Protein AF-A0AAD0S805-F1 (afdb_monomer)

InterPro domains:
  IPR000157 Toll/interleukin-1 receptor homology (TIR) domain [PF13676] (22-155)
  IPR000157 Toll/interleukin-1 receptor homology (TIR) domain [PS50104] (18-160)
  IPR013568 SEFIR domain [PS51534] (19-151)
  IPR035897 Toll/interleukin-1 receptor homology (TIR) domain superfamily [G3DSA:3.40.50.10140] (21-159)
  IPR035897 Toll/interleukin-1 receptor homology (TIR) domain superfamily [SSF52200] (20-89)

Structure (mmCIF, N/CA/C/O backbone):
data_AF-A0AAD0S805-F1
#
_entry.id   AF-A0AAD0S805-F1
#
loop_
_atom_site.group_PDB
_atom_site.id
_atom_site.type_symbol
_atom_site.label_atom_id
_atom_site.label_alt_id
_atom_site.label_comp_id
_atom_site.label_asym_id
_atom_site.label_entity_id
_atom_site.label_seq_id
_atom_site.pdbx_PDB_ins_code
_atom_site.Cartn_x
_atom_site.Cartn_y
_atom_site.Cartn_z
_atom_site.occupancy
_atom_site.B_iso_or_equiv
_atom_site.auth_seq_id
_atom_site.auth_comp_id
_atom_site.auth_asym_id
_atom_site.auth_atom_id
_atom_site.pdbx_PDB_model_num
ATOM 1 N N . MET A 1 1 ? -27.732 -27.934 -30.474 1.00 36.12 1 MET A N 1
ATOM 2 C CA . MET A 1 1 ? -26.962 -28.589 -29.396 1.00 36.12 1 MET A CA 1
ATOM 3 C C . MET A 1 1 ? -27.019 -27.653 -28.196 1.00 36.12 1 MET A C 1
ATOM 5 O O . MET A 1 1 ? -26.752 -26.472 -28.367 1.00 36.12 1 MET A O 1
ATOM 9 N N . PHE A 1 2 ? -27.560 -28.153 -27.085 1.00 29.39 2 PHE A N 1
ATOM 10 C CA . PHE A 1 2 ? -28.029 -27.454 -25.876 1.00 29.39 2 PHE A CA 1
ATOM 11 C C . PHE A 1 2 ? -27.025 -26.418 -25.329 1.00 29.39 2 PHE A C 1
ATOM 13 O O . PHE A 1 2 ? -25.839 -26.701 -25.250 1.00 29.39 2 PHE A O 1
ATOM 20 N N . CYS A 1 3 ? -27.424 -25.151 -25.172 1.00 28.23 3 CYS A N 1
ATOM 21 C CA . CYS A 1 3 ? -28.012 -24.543 -23.964 1.00 28.23 3 CYS A CA 1
ATOM 22 C C . CYS A 1 3 ? -27.127 -24.655 -22.710 1.00 28.23 3 CYS A C 1
ATOM 24 O O . CYS A 1 3 ? -27.010 -25.734 -22.141 1.00 28.23 3 CYS A O 1
ATOM 26 N N . ASN A 1 4 ? -26.589 -23.518 -22.252 1.00 26.84 4 ASN A N 1
ATOM 27 C CA . ASN A 1 4 ? -26.887 -23.011 -20.909 1.00 26.84 4 ASN A CA 1
ATOM 28 C C . ASN A 1 4 ? -26.503 -21.529 -20.797 1.00 26.84 4 ASN A C 1
ATOM 30 O O . ASN A 1 4 ? -25.344 -21.163 -20.616 1.00 26.84 4 ASN A O 1
ATOM 34 N N . LYS A 1 5 ? -27.530 -20.679 -20.897 1.00 29.83 5 LYS A N 1
ATOM 35 C CA . LYS A 1 5 ? -27.568 -19.376 -20.233 1.00 29.83 5 LYS A CA 1
ATOM 36 C C . LYS A 1 5 ? -27.535 -19.637 -18.729 1.00 29.83 5 LYS A C 1
ATOM 38 O O . LYS A 1 5 ? -28.414 -20.323 -18.216 1.00 29.83 5 LYS A O 1
ATOM 43 N N . VAL A 1 6 ? -26.551 -19.089 -18.032 1.00 33.88 6 VAL A N 1
ATOM 44 C CA . VAL A 1 6 ? -26.589 -18.965 -16.572 1.00 33.88 6 VAL A CA 1
ATOM 45 C C . VAL A 1 6 ? -27.200 -17.612 -16.224 1.00 33.88 6 VAL A C 1
ATOM 47 O O . VAL A 1 6 ? -26.507 -16.645 -15.929 1.00 33.88 6 VAL A O 1
ATOM 50 N N . ASP A 1 7 ? -28.529 -17.554 -16.305 1.00 33.97 7 ASP A N 1
ATOM 51 C CA . ASP A 1 7 ? -29.332 -16.528 -15.644 1.00 33.97 7 ASP A CA 1
ATOM 52 C C . ASP A 1 7 ? -29.441 -16.916 -14.160 1.00 33.97 7 ASP A C 1
ATOM 54 O O . ASP A 1 7 ? -30.009 -17.959 -13.831 1.00 33.97 7 ASP A O 1
ATOM 58 N N . GLY A 1 8 ? -28.875 -16.117 -13.246 1.00 29.30 8 GLY A N 1
ATOM 59 C CA . GLY A 1 8 ? -28.994 -16.434 -11.819 1.00 29.30 8 GLY A CA 1
ATOM 60 C C . GLY A 1 8 ? -28.118 -15.673 -10.828 1.00 29.30 8 GLY A C 1
ATOM 61 O O . GLY A 1 8 ? -27.759 -16.252 -9.806 1.00 29.30 8 GLY A O 1
ATOM 62 N N . VAL A 1 9 ? -27.783 -14.399 -11.055 1.00 35.47 9 VAL A N 1
ATOM 63 C CA . VAL A 1 9 ? -27.244 -13.570 -9.962 1.00 35.47 9 VAL A CA 1
ATOM 64 C C . VAL A 1 9 ? -28.424 -13.083 -9.122 1.00 35.47 9 VAL A C 1
ATOM 66 O O . VAL A 1 9 ? -29.092 -12.107 -9.462 1.00 35.47 9 VAL A O 1
ATOM 69 N N . LYS A 1 10 ? -28.720 -13.791 -8.026 1.00 30.27 10 LYS A N 1
ATOM 70 C CA . LYS A 1 10 ? -29.622 -13.284 -6.985 1.00 30.27 10 LYS A CA 1
ATOM 71 C C . LYS A 1 10 ? -28.969 -12.055 -6.357 1.00 30.27 10 LYS A C 1
ATOM 73 O O . LYS A 1 10 ? -27.947 -12.162 -5.687 1.00 30.27 10 LYS A O 1
ATOM 78 N N . HIS A 1 11 ? -29.565 -10.895 -6.598 1.00 29.20 11 HIS A N 1
ATOM 79 C CA . HIS A 1 11 ? -29.162 -9.636 -5.994 1.00 29.20 11 HIS A CA 1
ATOM 80 C C . HIS A 1 11 ? -29.446 -9.697 -4.484 1.00 29.20 11 HIS A C 1
ATOM 82 O O . HIS A 1 11 ? -30.602 -9.708 -4.064 1.00 29.20 11 HIS A O 1
ATOM 88 N N . ILE A 1 12 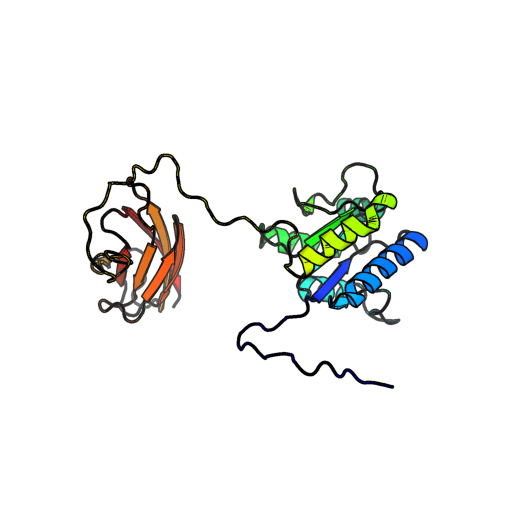? -28.389 -9.796 -3.676 1.00 34.41 12 ILE A N 1
ATOM 89 C CA . ILE A 1 12 ? -28.448 -9.572 -2.229 1.00 34.41 12 ILE A CA 1
ATOM 90 C C . ILE A 1 12 ? -28.244 -8.060 -2.038 1.00 34.41 12 ILE A C 1
ATOM 92 O O . ILE A 1 12 ? -27.167 -7.565 -2.379 1.00 34.41 12 ILE A O 1
ATOM 96 N N . PRO A 1 13 ? -29.236 -7.296 -1.553 1.00 28.81 13 PRO A N 1
ATOM 97 C CA . PRO A 1 13 ? -29.058 -5.867 -1.322 1.00 28.81 13 PRO A CA 1
ATOM 98 C C . PRO A 1 13 ? -28.071 -5.663 -0.162 1.00 28.81 13 PRO A C 1
ATOM 100 O O . PRO A 1 13 ? -28.373 -6.023 0.973 1.00 28.81 13 PRO A O 1
ATOM 103 N N . GLY A 1 14 ? -26.880 -5.122 -0.455 1.00 33.28 14 GLY A N 1
ATOM 104 C CA . GLY A 1 14 ? -25.907 -4.702 0.566 1.00 33.28 14 GLY A CA 1
ATOM 105 C C . GLY A 1 14 ? -24.421 -4.957 0.279 1.00 33.28 14 GLY A C 1
ATOM 106 O O . GLY A 1 14 ? -23.594 -4.462 1.035 1.00 33.28 14 GLY A O 1
ATOM 107 N N . PHE A 1 15 ? -24.048 -5.679 -0.785 1.00 34.91 15 PHE A N 1
ATOM 108 C CA . PHE A 1 15 ? -22.635 -5.880 -1.145 1.00 34.91 15 PHE A CA 1
ATOM 109 C C . PHE A 1 15 ? -22.349 -5.285 -2.525 1.00 34.91 15 PHE A C 1
ATOM 111 O O . PHE A 1 15 ? -22.500 -5.944 -3.553 1.00 34.91 15 PHE A O 1
ATOM 118 N N . THR A 1 16 ? -21.966 -4.011 -2.571 1.00 35.81 16 THR A N 1
ATOM 119 C CA . THR A 1 16 ? -21.330 -3.459 -3.769 1.00 35.81 16 THR A CA 1
ATOM 120 C C . THR A 1 16 ? -19.931 -4.055 -3.851 1.00 35.81 16 THR A C 1
ATOM 122 O O . THR A 1 16 ? -19.081 -3.725 -3.027 1.00 35.81 16 THR A O 1
ATOM 125 N N . VAL A 1 17 ? -19.686 -4.943 -4.818 1.00 52.06 17 VAL A N 1
ATOM 126 C CA . VAL A 1 17 ? -18.322 -5.363 -5.168 1.00 52.06 17 VAL A CA 1
ATOM 127 C C . VAL A 1 17 ? -17.634 -4.142 -5.777 1.00 52.06 17 VAL A C 1
ATOM 129 O O . VAL A 1 17 ? -17.749 -3.884 -6.973 1.00 52.06 17 VAL A O 1
ATOM 132 N N . THR A 1 18 ? -16.999 -3.323 -4.944 1.00 73.88 18 THR A N 1
ATOM 133 C CA . THR A 1 18 ? -16.172 -2.214 -5.414 1.00 73.88 18 THR A CA 1
ATOM 134 C C . THR A 1 18 ? -14.910 -2.813 -6.015 1.00 73.88 18 THR A C 1
ATOM 136 O O . THR A 1 18 ? -14.145 -3.474 -5.316 1.00 73.88 18 THR A O 1
ATOM 139 N N . ILE A 1 19 ? -14.723 -2.623 -7.319 1.00 87.62 19 ILE A N 1
ATOM 140 C CA . ILE A 1 19 ? -13.515 -3.048 -8.029 1.00 87.62 19 ILE A CA 1
ATOM 141 C C . ILE A 1 19 ? -12.346 -2.229 -7.462 1.00 87.62 19 ILE A C 1
ATOM 143 O O . ILE A 1 19 ? -12.376 -1.006 -7.614 1.00 87.62 19 ILE A O 1
ATOM 147 N N . PRO A 1 20 ? -11.342 -2.850 -6.814 1.00 92.88 20 PRO A N 1
ATOM 148 C CA . PRO A 1 20 ? -10.246 -2.105 -6.211 1.00 92.88 20 PRO A CA 1
ATOM 149 C C . PRO A 1 20 ? -9.416 -1.426 -7.301 1.00 92.88 20 PRO A C 1
ATOM 151 O O . PRO A 1 20 ? -8.994 -2.067 -8.271 1.00 92.88 20 PRO A O 1
ATOM 154 N N . SER A 1 21 ? -9.180 -0.129 -7.135 1.00 96.06 21 SER A N 1
ATOM 155 C CA . SER A 1 21 ? -8.260 0.640 -7.965 1.00 96.06 21 SER A CA 1
ATOM 156 C C . SER A 1 21 ? -6.829 0.483 -7.453 1.00 96.06 21 SER A C 1
ATOM 158 O O . SER A 1 21 ? -6.553 0.585 -6.256 1.00 96.06 21 SER A O 1
ATOM 160 N N . VAL A 1 22 ? -5.903 0.184 -8.363 1.00 96.81 22 VAL A N 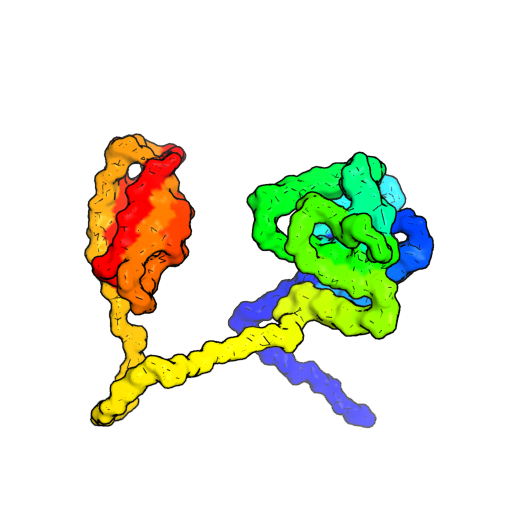1
ATOM 161 C CA . VAL A 1 22 ? -4.512 -0.115 -8.023 1.00 96.81 22 VAL A CA 1
ATOM 162 C C . VAL A 1 22 ? -3.575 0.693 -8.895 1.00 96.81 22 VAL A C 1
ATOM 164 O O . VAL A 1 22 ? -3.640 0.608 -10.114 1.00 96.81 22 VAL A O 1
ATOM 167 N N . PHE A 1 23 ? -2.654 1.425 -8.283 1.00 96.00 23 PHE A N 1
ATOM 168 C CA . PHE A 1 23 ? -1.577 2.091 -9.005 1.00 96.00 23 PHE A CA 1
ATOM 169 C C . PHE A 1 23 ? -0.273 1.305 -8.876 1.00 96.00 23 PHE A C 1
ATOM 171 O O . PHE A 1 23 ? 0.081 0.877 -7.778 1.00 96.00 23 PHE A O 1
ATOM 178 N N . ILE A 1 24 ? 0.450 1.105 -9.980 1.00 95.69 24 ILE A N 1
ATOM 179 C CA . ILE A 1 24 ? 1.714 0.357 -9.983 1.00 95.69 24 ILE A CA 1
ATOM 180 C C . ILE A 1 24 ? 2.881 1.326 -10.172 1.00 95.69 24 ILE A C 1
ATOM 182 O O . ILE A 1 24 ? 3.095 1.841 -11.268 1.00 95.69 24 ILE A O 1
ATOM 186 N N . SER A 1 25 ? 3.657 1.536 -9.107 1.00 91.50 25 SER A N 1
ATOM 187 C CA . SER A 1 25 ? 4.898 2.311 -9.144 1.00 91.50 25 SER A CA 1
ATOM 188 C C . SER A 1 25 ? 6.105 1.387 -9.269 1.00 91.50 25 SER A C 1
ATOM 190 O O . SER A 1 25 ? 6.250 0.433 -8.501 1.00 91.50 25 SER A O 1
ATOM 192 N N . TYR A 1 26 ? 6.983 1.661 -10.230 1.00 91.88 26 TYR A N 1
ATOM 193 C CA . TYR A 1 26 ? 8.203 0.892 -10.470 1.00 91.88 26 TYR A CA 1
ATOM 194 C C . TYR A 1 26 ? 9.250 1.753 -11.184 1.00 91.88 26 TYR A C 1
ATOM 196 O O . TYR A 1 26 ? 8.937 2.800 -11.750 1.00 91.88 26 TYR A O 1
ATOM 204 N N . SER A 1 27 ? 10.508 1.312 -11.189 1.00 87.62 27 SER A N 1
ATOM 205 C CA . SER A 1 27 ? 11.570 1.984 -11.939 1.00 87.62 27 SER A CA 1
ATOM 206 C C . SER A 1 27 ? 11.776 1.361 -13.321 1.00 87.62 27 SER A C 1
ATOM 208 O O . SER A 1 27 ? 11.734 0.146 -13.504 1.00 87.62 27 SER A O 1
ATOM 210 N N . HIS A 1 28 ? 12.035 2.201 -14.326 1.00 90.19 28 HIS A N 1
ATOM 211 C CA . HIS A 1 28 ? 12.320 1.762 -15.700 1.00 90.19 28 HIS A CA 1
ATOM 212 C C . HIS A 1 28 ? 13.746 1.208 -15.817 1.00 90.19 28 HIS A C 1
ATOM 214 O O . HIS A 1 28 ? 14.631 1.855 -16.371 1.00 90.19 28 HIS A O 1
ATOM 220 N N . ASP A 1 29 ? 13.975 0.027 -15.250 1.00 88.88 29 ASP A N 1
ATOM 221 C CA . ASP A 1 29 ? 15.319 -0.548 -15.117 1.00 88.88 29 ASP A CA 1
ATOM 222 C C . ASP A 1 29 ? 15.816 -1.217 -16.396 1.00 88.88 29 ASP A C 1
ATOM 224 O O . ASP A 1 29 ? 16.946 -1.002 -16.828 1.00 88.88 29 ASP A O 1
ATOM 228 N N . SER A 1 30 ? 14.970 -2.052 -16.997 1.00 95.44 30 SER A N 1
ATOM 229 C CA . SER A 1 30 ? 15.257 -2.795 -18.222 1.00 95.44 30 SER A CA 1
ATOM 230 C C . SER A 1 30 ? 13.961 -3.153 -18.947 1.00 95.44 30 SER A C 1
ATOM 232 O O . SER A 1 30 ? 12.876 -3.111 -18.359 1.00 95.44 30 SER A O 1
ATOM 234 N N . GLU A 1 31 ? 14.051 -3.539 -20.223 1.00 96.81 31 GLU A N 1
ATOM 235 C CA . GLU A 1 31 ? 12.885 -4.043 -20.965 1.00 96.81 31 GLU A CA 1
ATOM 236 C C . GLU A 1 31 ? 12.297 -5.300 -20.320 1.00 96.81 31 GLU A C 1
ATOM 238 O O . GLU A 1 31 ? 11.079 -5.446 -20.256 1.00 96.81 31 GLU A O 1
ATOM 243 N N . GLN A 1 32 ? 13.142 -6.183 -19.780 1.00 97.19 32 GLN A N 1
ATOM 244 C CA . GLN A 1 32 ? 12.694 -7.387 -19.083 1.00 97.19 32 GLN A CA 1
ATOM 245 C C . GLN A 1 32 ? 11.904 -7.034 -17.818 1.00 97.19 32 GLN A C 1
ATOM 247 O O . GLN A 1 32 ? 10.861 -7.631 -17.561 1.00 97.19 32 GLN A O 1
ATOM 252 N N . HIS A 1 33 ? 12.365 -6.043 -17.049 1.00 96.69 33 HIS A N 1
ATOM 253 C CA . HIS A 1 33 ? 11.651 -5.579 -15.862 1.00 96.69 33 HIS A CA 1
ATOM 254 C C . HIS A 1 33 ? 10.317 -4.916 -16.237 1.00 96.69 33 HIS A C 1
ATOM 256 O O . HIS A 1 33 ? 9.282 -5.273 -15.681 1.00 96.69 33 HIS A O 1
ATOM 262 N N . LYS A 1 34 ? 10.309 -4.035 -17.248 1.00 96.81 34 LYS A N 1
ATOM 263 C CA . LYS A 1 34 ? 9.080 -3.414 -17.776 1.00 96.81 34 LYS A CA 1
ATOM 264 C C . LYS A 1 34 ? 8.062 -4.445 -18.252 1.00 96.81 34 LYS A C 1
ATOM 266 O O . LYS A 1 34 ? 6.879 -4.321 -17.938 1.00 96.81 34 LYS A O 1
ATOM 271 N N . ALA A 1 35 ? 8.513 -5.464 -18.981 1.00 98.06 35 ALA A N 1
ATOM 272 C CA . ALA A 1 35 ? 7.666 -6.554 -19.447 1.00 98.06 35 ALA A CA 1
ATOM 273 C C . ALA A 1 35 ? 7.112 -7.386 -18.281 1.00 98.06 35 ALA A C 1
ATOM 275 O O . ALA A 1 35 ? 5.939 -7.746 -18.298 1.00 98.06 35 ALA A O 1
ATOM 276 N N . TRP A 1 36 ? 7.920 -7.648 -17.249 1.00 98.44 36 TRP A N 1
ATOM 277 C CA . TRP A 1 36 ? 7.471 -8.358 -16.051 1.00 98.44 36 TRP A CA 1
ATOM 278 C C . TRP A 1 36 ? 6.385 -7.582 -15.295 1.00 98.44 36 TRP A C 1
ATOM 280 O O . TRP A 1 36 ? 5.347 -8.151 -14.959 1.00 98.44 36 TRP A O 1
ATOM 290 N N . VAL A 1 37 ? 6.588 -6.276 -15.082 1.00 98.06 37 VAL A N 1
ATOM 291 C CA . VAL A 1 37 ? 5.603 -5.410 -14.413 1.00 98.06 37 VAL A CA 1
ATOM 292 C C . VAL A 1 37 ? 4.308 -5.346 -15.220 1.00 98.06 37 VAL A C 1
ATOM 294 O O . VAL A 1 37 ? 3.227 -5.497 -14.655 1.00 98.06 37 VAL A O 1
ATOM 297 N N . ARG A 1 38 ? 4.411 -5.199 -16.548 1.00 98.50 38 ARG A N 1
ATOM 298 C CA . ARG A 1 38 ? 3.253 -5.223 -17.449 1.00 98.50 38 ARG A CA 1
ATOM 299 C C . ARG A 1 38 ? 2.493 -6.541 -17.346 1.00 98.50 38 ARG A C 1
ATOM 301 O O . ARG A 1 38 ? 1.285 -6.513 -17.158 1.00 98.50 38 ARG A O 1
ATOM 308 N N . ARG A 1 39 ? 3.189 -7.679 -17.408 1.00 98.50 39 ARG A N 1
ATOM 309 C CA . ARG A 1 39 ? 2.574 -9.006 -17.277 1.00 98.50 39 ARG A CA 1
ATOM 310 C C . ARG A 1 39 ? 1.793 -9.125 -15.968 1.00 98.50 39 ARG A C 1
ATOM 312 O O . ARG A 1 39 ? 0.633 -9.517 -15.991 1.00 98.50 39 ARG A O 1
ATOM 319 N N . LEU A 1 40 ? 2.400 -8.746 -14.841 1.00 98.62 40 LEU A N 1
ATOM 320 C CA . LEU A 1 40 ? 1.710 -8.754 -13.550 1.00 98.62 40 LEU A CA 1
ATOM 321 C C . LEU A 1 40 ? 0.452 -7.872 -13.584 1.00 98.62 40 LEU A C 1
ATOM 323 O O . LEU A 1 40 ? -0.605 -8.301 -13.128 1.00 98.62 40 LEU A O 1
ATOM 327 N N . ALA A 1 41 ? 0.556 -6.664 -14.144 1.00 98.31 41 ALA A N 1
ATOM 328 C CA . ALA A 1 41 ? -0.554 -5.726 -14.270 1.00 98.31 41 ALA A CA 1
ATOM 329 C C . ALA A 1 41 ? -1.704 -6.288 -15.131 1.00 98.31 41 ALA A C 1
ATOM 331 O O . ALA A 1 41 ? -2.872 -6.157 -14.768 1.00 98.31 41 ALA A O 1
ATOM 332 N N . GLU A 1 42 ? -1.392 -6.936 -16.256 1.00 98.44 42 GLU A N 1
ATOM 333 C CA . GLU A 1 42 ? -2.379 -7.582 -17.131 1.00 98.44 42 GLU A CA 1
ATOM 334 C C . GLU A 1 42 ? -3.083 -8.719 -16.398 1.00 98.44 42 GLU A C 1
ATOM 336 O O . GLU A 1 42 ? -4.312 -8.796 -16.401 1.00 98.44 42 GLU A O 1
ATOM 341 N N . GLU A 1 43 ? -2.311 -9.573 -15.728 1.00 97.94 43 GLU A N 1
ATOM 342 C CA . GLU A 1 43 ? -2.838 -10.722 -15.005 1.00 97.94 43 GLU A CA 1
ATOM 343 C C . GLU A 1 43 ? -3.738 -10.289 -13.839 1.00 97.94 43 GLU A C 1
ATOM 345 O O . GLU A 1 43 ? -4.823 -10.848 -13.687 1.00 97.94 43 GLU A O 1
ATOM 350 N N . ILE A 1 44 ? -3.384 -9.260 -13.055 1.00 97.75 44 ILE A N 1
ATOM 351 C CA . ILE A 1 44 ? -4.290 -8.784 -11.993 1.00 97.75 44 ILE A CA 1
ATOM 352 C C . ILE A 1 44 ? -5.555 -8.125 -12.557 1.00 97.75 44 ILE A C 1
ATOM 354 O O . ILE A 1 44 ? -6.640 -8.309 -12.001 1.00 97.75 44 ILE A O 1
ATOM 358 N N . ARG A 1 45 ? -5.460 -7.430 -13.701 1.00 97.44 45 ARG A N 1
ATOM 359 C CA . ARG A 1 45 ? -6.632 -6.861 -14.390 1.00 97.44 45 ARG A CA 1
ATOM 360 C C . ARG A 1 45 ? -7.595 -7.930 -14.879 1.00 97.44 45 ARG A C 1
ATOM 362 O O . ARG A 1 45 ? -8.805 -7.776 -14.726 1.00 97.44 45 ARG A O 1
ATOM 369 N N . GLN A 1 46 ? -7.073 -9.039 -15.401 1.00 97.19 46 GLN A N 1
ATOM 370 C CA . GLN A 1 46 ? -7.880 -10.197 -15.799 1.00 97.19 46 GLN A CA 1
ATOM 371 C C . GLN A 1 46 ? -8.662 -10.813 -14.623 1.00 97.19 46 GLN A C 1
ATOM 373 O O . GLN A 1 46 ? -9.656 -11.496 -14.853 1.00 97.19 46 GLN A O 1
ATOM 378 N N . HIS A 1 47 ? -8.263 -10.533 -13.378 1.00 95.88 47 HIS A N 1
ATOM 379 C CA . HIS A 1 47 ? -8.889 -11.044 -12.156 1.00 95.88 47 HIS A CA 1
ATOM 380 C C . HIS A 1 47 ? -9.706 -9.986 -11.392 1.00 95.88 47 HIS A C 1
ATOM 382 O O . HIS A 1 47 ? -9.965 -10.145 -10.202 1.00 95.88 47 HIS A O 1
ATOM 388 N N . GLY A 1 48 ? -10.154 -8.919 -12.061 1.00 94.00 48 GLY A N 1
ATOM 389 C CA . GLY A 1 48 ? -11.108 -7.969 -11.476 1.00 94.00 48 GLY A CA 1
ATOM 390 C C . GLY A 1 48 ? -10.480 -6.882 -10.604 1.00 94.00 48 GLY A C 1
ATOM 391 O O . GLY A 1 48 ? -11.156 -6.330 -9.741 1.00 94.00 48 GLY A O 1
ATOM 392 N N . VAL A 1 49 ? -9.207 -6.557 -10.834 1.00 96.31 49 VAL A N 1
ATOM 393 C CA . VAL A 1 49 ? -8.526 -5.394 -10.249 1.00 96.31 49 VAL A CA 1
ATOM 394 C C . VAL A 1 49 ? -8.413 -4.291 -11.302 1.00 96.31 49 VAL A C 1
ATOM 396 O O . VAL A 1 49 ? -7.971 -4.546 -12.419 1.00 96.31 49 VAL A O 1
ATOM 399 N N . ASN A 1 50 ? -8.759 -3.045 -10.977 1.00 96.75 50 ASN A N 1
ATOM 400 C CA . ASN A 1 50 ? -8.552 -1.930 -11.902 1.00 96.75 50 ASN A CA 1
ATOM 401 C C . ASN A 1 50 ? -7.138 -1.353 -11.740 1.00 96.75 50 ASN A C 1
ATOM 403 O O . ASN A 1 50 ? -6.935 -0.414 -10.974 1.00 96.75 50 ASN A O 1
ATOM 407 N N . ALA A 1 51 ? -6.160 -1.936 -12.440 1.00 97.19 51 ALA A N 1
ATOM 408 C CA . ALA A 1 51 ? -4.772 -1.479 -12.377 1.00 97.19 51 ALA A CA 1
ATOM 409 C C . ALA A 1 51 ? -4.472 -0.348 -13.375 1.00 97.19 51 ALA A C 1
ATOM 411 O O . ALA A 1 51 ? -4.776 -0.492 -14.562 1.00 97.19 51 ALA A O 1
ATOM 412 N N . THR A 1 52 ? -3.819 0.705 -12.891 1.00 96.06 52 THR A N 1
ATOM 413 C CA . THR A 1 52 ? -3.258 1.830 -13.646 1.00 96.06 52 THR A CA 1
ATOM 414 C C . THR A 1 52 ? -1.748 1.637 -13.780 1.00 96.06 52 THR A C 1
ATOM 416 O O . THR A 1 52 ? -1.057 1.396 -12.783 1.00 96.06 52 THR A O 1
ATOM 419 N N . LEU A 1 53 ? -1.233 1.750 -15.004 1.00 95.44 53 LEU A N 1
ATOM 420 C CA . LEU A 1 53 ? 0.173 1.548 -15.343 1.00 95.44 53 LEU A CA 1
ATOM 421 C C . LEU A 1 53 ? 0.623 2.602 -16.355 1.00 95.44 53 LEU A C 1
ATOM 423 O O . LEU A 1 53 ? -0.016 2.825 -17.380 1.00 95.44 53 LEU A O 1
ATOM 427 N N . ASP A 1 54 ? 1.788 3.193 -16.115 1.00 91.06 54 ASP A N 1
ATOM 428 C CA . ASP A 1 54 ? 2.366 4.215 -16.991 1.00 91.06 54 ASP A CA 1
ATOM 429 C C . ASP A 1 54 ? 2.497 3.781 -18.465 1.00 91.06 54 ASP A C 1
ATOM 431 O O . ASP A 1 54 ? 2.300 4.585 -19.368 1.00 91.06 54 ASP A O 1
ATOM 435 N N . GLN A 1 55 ? 2.746 2.497 -18.725 1.00 92.69 55 GLN A N 1
ATOM 436 C CA . GLN A 1 55 ? 2.865 1.924 -20.068 1.00 92.69 55 GLN A CA 1
ATOM 437 C C . GLN A 1 55 ? 1.558 1.971 -20.879 1.00 92.69 55 GLN A C 1
ATOM 439 O O . GLN A 1 55 ? 1.604 1.790 -22.095 1.00 92.69 55 GLN A O 1
ATOM 444 N N . TRP A 1 56 ? 0.410 2.169 -20.225 1.00 95.06 56 TRP A N 1
ATOM 445 C CA . TRP A 1 56 ? -0.909 2.263 -20.861 1.00 95.06 56 TRP A CA 1
ATOM 446 C C . TRP A 1 56 ? -1.520 3.651 -20.733 1.00 95.06 56 TRP A C 1
ATOM 448 O O . TRP A 1 56 ? -2.154 4.131 -21.669 1.00 95.06 56 TRP A O 1
ATOM 458 N N . ASP A 1 57 ? -1.334 4.273 -19.571 1.00 92.44 57 ASP A N 1
ATOM 459 C CA . ASP A 1 57 ? -2.101 5.444 -19.161 1.00 92.44 57 ASP A CA 1
ATOM 460 C C . ASP A 1 57 ? -1.337 6.768 -19.348 1.00 92.44 57 ASP A C 1
ATOM 462 O O . ASP A 1 57 ? -1.943 7.838 -19.247 1.00 92.44 57 ASP A O 1
ATOM 466 N N . LEU A 1 58 ? -0.028 6.730 -19.648 1.00 89.19 58 LEU A N 1
ATOM 467 C CA . LEU A 1 58 ? 0.728 7.921 -20.050 1.00 89.19 58 LEU A CA 1
ATOM 468 C C . LEU A 1 58 ? 0.698 8.139 -21.563 1.00 89.19 58 LEU A C 1
ATOM 470 O O . LEU A 1 58 ? 0.974 7.243 -22.358 1.00 89.19 58 LEU A O 1
ATOM 474 N N . SER A 1 59 ? 0.463 9.390 -21.955 1.00 90.19 59 SER A N 1
ATOM 475 C CA . SER A 1 59 ? 0.572 9.859 -23.340 1.00 90.19 59 SER A CA 1
ATOM 476 C C . SER A 1 59 ? 1.787 10.767 -23.550 1.00 90.19 59 SER A C 1
ATOM 478 O O . SER A 1 59 ? 2.279 11.414 -22.623 1.00 90.19 59 SER A O 1
ATOM 480 N N . LEU A 1 60 ? 2.271 10.859 -24.793 1.00 88.88 60 LEU A N 1
ATOM 481 C CA . LEU A 1 60 ? 3.368 11.766 -25.147 1.00 88.88 60 LEU A CA 1
ATOM 482 C C . LEU A 1 60 ? 3.010 13.221 -24.798 1.00 88.88 60 LEU A C 1
ATOM 484 O O . LEU A 1 60 ? 1.938 13.704 -25.152 1.00 88.88 60 LEU A O 1
ATOM 488 N N . GLY A 1 61 ? 3.923 13.917 -24.117 1.00 85.38 61 GLY A N 1
ATOM 489 C CA . GLY A 1 61 ? 3.732 15.302 -23.669 1.00 85.38 61 GLY A CA 1
ATOM 490 C C . GLY A 1 61 ? 2.980 15.456 -22.342 1.00 85.38 61 GLY A C 1
ATOM 491 O O . GLY A 1 61 ? 2.870 16.574 -21.844 1.00 85.38 61 GLY A O 1
ATOM 492 N N . GLN A 1 62 ? 2.492 14.365 -21.746 1.00 86.81 62 GLN A N 1
ATOM 493 C CA . GLN A 1 62 ? 1.898 14.393 -20.413 1.00 86.81 62 GLN A CA 1
ATOM 494 C C . GLN A 1 62 ? 2.964 14.610 -19.335 1.00 86.81 62 GLN A C 1
ATOM 496 O O . GLN A 1 62 ? 4.067 14.064 -19.402 1.00 86.81 62 GLN A O 1
ATOM 501 N N . ASP A 1 63 ? 2.613 15.383 -18.308 1.00 83.25 63 ASP A N 1
ATOM 502 C CA . ASP A 1 63 ? 3.467 15.567 -17.141 1.00 83.25 63 ASP A CA 1
ATOM 503 C C . ASP A 1 63 ? 3.496 14.289 -16.285 1.00 83.25 63 ASP A C 1
ATOM 505 O O . ASP A 1 63 ? 2.501 13.898 -15.666 1.00 83.25 63 ASP A O 1
ATOM 509 N N . ILE A 1 64 ? 4.657 13.631 -16.269 1.00 81.56 64 ILE A N 1
ATOM 510 C CA . ILE A 1 64 ? 4.873 12.359 -15.567 1.00 81.56 64 ILE A CA 1
ATOM 511 C C . ILE A 1 64 ? 4.678 12.542 -14.057 1.00 81.56 64 ILE A C 1
ATOM 513 O O . ILE A 1 64 ? 4.063 11.697 -13.412 1.00 81.56 64 ILE A O 1
ATOM 517 N N . ALA A 1 65 ? 5.148 13.655 -13.486 1.00 76.25 65 ALA A N 1
ATOM 518 C CA . ALA A 1 65 ? 5.062 13.900 -12.047 1.00 76.25 65 ALA A CA 1
ATOM 519 C C . ALA A 1 65 ? 3.604 13.990 -11.564 1.00 76.25 65 ALA A C 1
ATOM 521 O O . ALA A 1 65 ? 3.233 13.364 -10.571 1.00 76.25 65 ALA A O 1
ATOM 522 N N . THR A 1 66 ? 2.759 14.700 -12.310 1.00 81.94 66 THR A N 1
ATOM 523 C CA . THR A 1 66 ? 1.325 14.836 -12.042 1.00 81.94 66 THR A CA 1
ATOM 524 C C . THR A 1 66 ? 0.605 13.497 -12.166 1.00 81.94 66 THR A C 1
ATOM 526 O O . THR A 1 66 ? -0.269 13.197 -11.354 1.00 81.94 66 THR A O 1
ATOM 529 N N . PHE A 1 67 ? 0.962 12.678 -13.161 1.00 85.62 67 PHE A N 1
ATOM 530 C CA . PHE A 1 67 ? 0.403 11.333 -13.305 1.00 85.62 67 PHE A CA 1
ATOM 531 C C . PHE A 1 67 ? 0.734 10.453 -12.097 1.00 85.62 67 PHE A C 1
ATOM 533 O O . PHE A 1 67 ? -0.179 9.878 -11.505 1.00 85.62 67 PHE A O 1
ATOM 540 N N . MET A 1 68 ? 2.006 10.414 -11.684 1.00 80.81 68 MET A N 1
ATOM 541 C CA . MET A 1 68 ? 2.434 9.653 -10.506 1.00 80.81 68 MET A CA 1
ATOM 542 C C . MET A 1 68 ? 1.706 10.123 -9.243 1.00 80.81 68 MET A C 1
ATOM 544 O O . MET A 1 68 ? 1.207 9.301 -8.479 1.00 80.81 68 MET A O 1
ATOM 548 N N . GLN A 1 69 ? 1.593 11.440 -9.036 1.00 80.12 69 GLN A N 1
ATOM 549 C CA . GLN A 1 69 ? 0.898 11.998 -7.876 1.00 80.12 69 GLN A CA 1
ATOM 550 C C . GLN A 1 69 ? -0.566 11.578 -7.824 1.00 80.12 69 GLN A C 1
ATOM 552 O O . GLN A 1 69 ? -1.024 11.110 -6.786 1.00 80.12 69 GLN A O 1
ATOM 557 N N . LYS A 1 70 ? -1.297 11.742 -8.930 1.00 84.69 70 LYS A N 1
ATOM 558 C CA . LYS A 1 70 ? -2.711 11.360 -8.998 1.00 84.69 70 LYS A CA 1
ATOM 559 C C . LYS A 1 70 ? -2.886 9.862 -8.800 1.00 84.69 70 LYS A C 1
ATOM 561 O O . LYS A 1 70 ? -3.703 9.455 -7.989 1.00 84.69 70 LYS A O 1
ATOM 566 N N . GLY A 1 71 ? -2.059 9.053 -9.461 1.00 87.12 71 GLY A N 1
ATOM 567 C CA . GLY A 1 71 ? -2.072 7.602 -9.299 1.00 87.12 71 GLY A CA 1
ATOM 568 C C . GLY A 1 71 ? -1.870 7.171 -7.847 1.00 87.12 71 GLY A C 1
ATOM 569 O O . GLY A 1 71 ? -2.614 6.334 -7.344 1.00 87.12 71 GLY A O 1
ATOM 570 N N . ILE A 1 72 ? -0.913 7.785 -7.145 1.00 85.12 72 ILE A N 1
ATOM 571 C CA . ILE A 1 72 ? -0.680 7.507 -5.725 1.00 85.12 72 ILE A CA 1
ATOM 572 C C . ILE A 1 72 ? -1.842 8.002 -4.863 1.00 85.12 72 ILE A C 1
ATOM 574 O O . ILE A 1 72 ? -2.248 7.280 -3.962 1.00 85.12 72 ILE A O 1
ATOM 578 N N . LEU A 1 73 ? -2.376 9.205 -5.085 1.00 84.44 73 LEU A N 1
ATOM 579 C CA . LEU A 1 73 ? -3.427 9.776 -4.235 1.00 84.44 73 LEU A CA 1
ATOM 580 C C . LEU A 1 73 ? -4.775 9.065 -4.399 1.00 84.44 73 LEU A C 1
ATOM 582 O O . LEU A 1 73 ? -5.399 8.751 -3.386 1.00 84.44 73 LEU A O 1
ATOM 586 N N . ASP A 1 74 ? -5.171 8.774 -5.637 1.00 88.31 74 ASP A N 1
ATOM 587 C CA . ASP A 1 74 ? -6.532 8.356 -5.983 1.00 88.31 74 ASP A CA 1
ATOM 588 C C . ASP A 1 74 ? -6.753 6.836 -5.878 1.00 88.31 74 ASP A C 1
ATOM 590 O O . ASP A 1 74 ? -7.897 6.395 -5.790 1.00 88.31 74 ASP A O 1
ATOM 594 N N . ALA A 1 75 ? -5.691 6.021 -5.899 1.00 90.69 75 ALA A N 1
ATOM 595 C CA . ALA A 1 75 ? -5.818 4.563 -5.873 1.00 90.69 75 ALA A CA 1
ATOM 596 C C . ALA A 1 75 ? -6.105 3.999 -4.469 1.00 90.69 75 ALA A C 1
ATOM 598 O O . ALA A 1 75 ? -5.517 4.431 -3.479 1.00 90.69 75 ALA A O 1
ATOM 599 N N . ASP A 1 76 ? -6.919 2.943 -4.384 1.00 92.25 76 ASP A N 1
ATOM 600 C CA . ASP A 1 76 ? -7.203 2.225 -3.129 1.00 92.25 76 ASP A CA 1
ATOM 601 C C . ASP A 1 76 ? -5.971 1.483 -2.591 1.00 92.25 76 ASP A C 1
ATOM 603 O O . ASP A 1 76 ? -5.808 1.287 -1.377 1.00 92.25 76 ASP A O 1
ATOM 607 N N . ARG A 1 77 ? -5.113 1.018 -3.506 1.00 94.50 77 ARG A N 1
ATOM 608 C CA . ARG A 1 77 ? -3.826 0.376 -3.219 1.00 94.50 77 ARG A CA 1
ATOM 609 C C . ARG A 1 77 ? -2.755 0.851 -4.195 1.00 94.50 77 ARG A C 1
ATOM 611 O O . ARG A 1 77 ? -3.018 1.117 -5.363 1.00 94.50 77 ARG A O 1
ATOM 618 N N . VAL A 1 78 ? -1.518 0.886 -3.723 1.00 94.06 78 VAL A N 1
ATOM 619 C CA . VAL A 1 78 ? -0.336 1.249 -4.501 1.00 94.06 78 VAL A CA 1
ATOM 620 C C . VAL A 1 78 ? 0.677 0.115 -4.394 1.00 94.06 78 VAL A C 1
ATOM 622 O O . VAL A 1 78 ? 1.178 -0.176 -3.307 1.00 94.06 78 VAL A O 1
ATOM 625 N N . LEU A 1 79 ? 0.981 -0.529 -5.518 1.00 96.38 79 LEU A N 1
ATOM 626 C CA . LEU A 1 79 ? 2.016 -1.556 -5.609 1.00 96.38 79 LEU A CA 1
ATOM 627 C C . LEU A 1 79 ? 3.356 -0.876 -5.868 1.00 96.38 79 LEU A C 1
ATOM 629 O O . LEU A 1 79 ? 3.509 -0.181 -6.869 1.00 96.38 79 LEU A O 1
ATOM 633 N N . LEU A 1 80 ? 4.323 -1.082 -4.978 1.00 93.94 80 LEU A N 1
ATOM 634 C CA . LEU A 1 80 ? 5.678 -0.551 -5.125 1.00 93.94 80 LEU A CA 1
ATOM 635 C C . LEU A 1 80 ? 6.599 -1.689 -5.555 1.00 93.94 80 LEU A C 1
ATOM 637 O O . LEU A 1 80 ? 6.977 -2.523 -4.730 1.00 93.94 80 LEU A O 1
ATOM 641 N N . VAL A 1 81 ? 6.957 -1.749 -6.836 1.00 96.06 81 VAL A N 1
ATOM 642 C CA . VAL A 1 81 ? 7.870 -2.774 -7.353 1.00 96.06 81 VAL A CA 1
ATOM 643 C C . VAL A 1 81 ? 9.304 -2.389 -6.988 1.00 96.06 81 VAL A C 1
ATOM 645 O O . VAL A 1 81 ? 9.964 -1.589 -7.648 1.00 96.06 81 VAL A O 1
ATOM 648 N N . CYS A 1 82 ? 9.772 -2.966 -5.888 1.00 94.44 82 CYS A N 1
ATOM 649 C CA . CYS A 1 82 ? 11.050 -2.700 -5.251 1.00 94.44 82 CYS A CA 1
ATOM 650 C C . CYS A 1 82 ? 12.160 -3.531 -5.910 1.00 94.44 82 CYS A C 1
ATOM 652 O O . CYS A 1 82 ? 12.524 -4.607 -5.427 1.00 94.44 82 CYS A O 1
ATOM 654 N N . SER A 1 83 ? 12.695 -3.025 -7.021 1.00 95.12 83 SER A N 1
ATOM 655 C CA . SER A 1 83 ? 13.979 -3.470 -7.567 1.00 95.12 83 SER A CA 1
ATOM 656 C C . SER A 1 83 ? 15.159 -2.819 -6.848 1.00 95.12 83 SER A C 1
ATOM 658 O O . SER A 1 83 ? 14.996 -1.835 -6.122 1.00 95.12 83 SER A O 1
ATOM 660 N N . GLU A 1 84 ? 16.372 -3.325 -7.079 1.00 93.62 84 GLU A N 1
ATOM 661 C CA . GLU A 1 84 ? 17.587 -2.706 -6.537 1.00 93.62 84 GLU A CA 1
ATOM 662 C C . GLU A 1 84 ? 17.697 -1.227 -6.955 1.00 93.62 84 GLU A C 1
ATOM 664 O O . GLU A 1 84 ? 18.006 -0.350 -6.145 1.00 93.62 84 GLU A O 1
ATOM 669 N N . THR A 1 85 ? 17.375 -0.920 -8.216 1.00 90.44 85 THR A N 1
ATOM 670 C CA . THR A 1 85 ? 17.408 0.456 -8.723 1.00 90.44 85 THR A CA 1
ATOM 671 C C . THR A 1 85 ? 16.297 1.308 -8.119 1.00 90.44 85 THR A C 1
ATOM 673 O O . THR A 1 85 ? 16.569 2.465 -7.783 1.00 90.44 85 THR A O 1
ATOM 676 N N . TYR A 1 86 ? 15.086 0.766 -7.949 1.00 89.31 86 TYR A N 1
ATOM 677 C CA . TYR A 1 86 ? 13.984 1.465 -7.289 1.00 89.31 86 TYR A CA 1
ATOM 678 C C . TYR A 1 86 ? 14.383 1.872 -5.870 1.00 89.31 86 TYR A C 1
ATOM 680 O O . TYR A 1 86 ? 14.347 3.055 -5.528 1.00 89.31 86 TYR A O 1
ATOM 688 N N . VAL A 1 87 ? 14.861 0.908 -5.075 1.00 89.75 87 VAL A N 1
ATOM 689 C CA . VAL A 1 87 ? 15.281 1.132 -3.687 1.00 89.75 87 VAL A CA 1
ATOM 690 C C . VAL A 1 87 ? 16.440 2.123 -3.620 1.00 89.75 87 VAL A C 1
ATOM 692 O O . VAL A 1 87 ? 16.383 3.083 -2.855 1.00 89.75 87 VAL A O 1
ATOM 695 N N . ARG A 1 88 ? 17.466 1.973 -4.465 1.00 87.94 88 ARG A N 1
ATOM 696 C CA . ARG A 1 88 ? 18.600 2.908 -4.500 1.00 87.94 88 ARG A CA 1
ATOM 697 C C . ARG A 1 88 ? 18.161 4.341 -4.814 1.00 87.94 88 ARG A C 1
ATOM 699 O O . ARG A 1 88 ? 18.624 5.272 -4.159 1.00 87.94 88 ARG A O 1
ATOM 706 N N . LYS A 1 89 ? 17.287 4.538 -5.809 1.00 81.62 89 LYS A N 1
ATOM 707 C CA . LYS A 1 89 ? 16.768 5.870 -6.178 1.00 81.62 89 LYS A CA 1
ATOM 708 C C . LYS A 1 89 ? 15.905 6.463 -5.068 1.00 81.62 89 LYS A C 1
ATOM 710 O O . LYS A 1 89 ? 16.048 7.645 -4.758 1.00 81.62 89 LYS A O 1
ATOM 715 N N . ALA A 1 90 ? 15.068 5.634 -4.450 1.00 80.19 90 ALA A N 1
ATOM 716 C CA . ALA A 1 90 ? 14.261 5.994 -3.296 1.00 80.19 90 ALA A CA 1
ATOM 717 C C . ALA A 1 90 ? 15.128 6.484 -2.136 1.00 80.19 90 ALA A C 1
ATOM 719 O O . ALA A 1 90 ? 14.890 7.577 -1.627 1.00 80.19 90 ALA A O 1
ATOM 720 N N . GLU A 1 91 ? 16.170 5.742 -1.764 1.00 79.69 91 GLU A N 1
ATOM 721 C CA . GLU A 1 91 ? 17.081 6.116 -0.677 1.00 79.69 91 GLU A CA 1
ATOM 722 C C . GLU A 1 91 ? 17.901 7.372 -0.995 1.00 79.69 91 GLU A C 1
ATOM 724 O O . GLU A 1 91 ? 18.038 8.242 -0.133 1.00 79.69 91 GLU A O 1
ATOM 729 N N . ALA A 1 92 ? 18.391 7.502 -2.231 1.00 76.75 92 ALA A N 1
ATOM 730 C CA . ALA A 1 92 ? 19.195 8.643 -2.662 1.00 76.75 92 ALA A CA 1
ATOM 731 C C . ALA A 1 92 ? 18.374 9.924 -2.907 1.00 76.75 92 ALA A C 1
ATOM 733 O O . ALA A 1 92 ? 18.946 11.009 -2.968 1.00 76.75 92 ALA A O 1
ATOM 734 N N . GLY A 1 93 ? 17.053 9.816 -3.088 1.00 64.31 93 GLY A N 1
ATOM 735 C CA . GLY A 1 93 ? 16.202 10.941 -3.488 1.00 64.31 93 GLY A CA 1
ATOM 736 C C . GLY A 1 93 ? 16.491 11.456 -4.906 1.00 64.31 93 GLY A C 1
ATOM 737 O O . GLY A 1 93 ? 16.189 12.606 -5.217 1.00 64.31 93 GLY A O 1
ATOM 738 N N . VAL A 1 94 ? 17.091 10.630 -5.771 1.00 56.88 94 VAL A N 1
ATOM 739 C CA . VAL A 1 94 ? 17.583 11.031 -7.102 1.00 56.88 94 VAL A CA 1
ATOM 740 C C . VAL A 1 94 ? 16.631 10.572 -8.208 1.00 56.88 94 VAL A C 1
ATOM 742 O O . VAL A 1 94 ? 16.357 9.380 -8.330 1.00 56.88 94 VAL A O 1
ATOM 745 N N . GLY A 1 95 ? 16.212 11.531 -9.049 1.00 52.66 95 GLY A N 1
ATOM 746 C CA . GLY A 1 95 ? 15.473 11.353 -10.308 1.00 52.66 95 GLY A CA 1
ATOM 747 C C . GLY A 1 95 ? 14.060 10.793 -10.142 1.00 52.66 95 GLY A C 1
ATOM 748 O O . GLY A 1 95 ? 13.938 9.599 -9.947 1.00 52.66 95 GLY A O 1
ATOM 749 N N . GLY A 1 96 ? 13.005 11.615 -10.257 1.00 52.84 96 GLY A N 1
ATOM 750 C CA . GLY A 1 96 ? 11.576 11.212 -10.225 1.00 52.84 96 GLY A CA 1
ATOM 751 C C . GLY A 1 96 ? 11.071 10.620 -8.894 1.00 52.84 96 GLY A C 1
ATOM 752 O O . GLY A 1 96 ? 10.083 11.082 -8.334 1.00 52.84 96 GLY A O 1
ATOM 753 N N . VAL A 1 97 ? 11.824 9.681 -8.322 1.00 52.03 97 VAL A N 1
ATOM 754 C CA . VAL A 1 97 ? 11.572 8.944 -7.078 1.00 52.03 97 VAL A CA 1
ATOM 755 C C . VAL A 1 97 ? 11.708 9.831 -5.832 1.00 52.03 97 VAL A C 1
ATOM 757 O O . VAL A 1 97 ? 11.130 9.535 -4.791 1.00 52.03 97 VAL A O 1
ATOM 760 N N . GLY A 1 98 ? 12.404 10.970 -5.923 1.00 53.19 98 GLY A N 1
ATOM 761 C CA . GLY A 1 98 ? 12.430 11.966 -4.843 1.00 53.19 98 GLY A CA 1
ATOM 762 C C . GLY A 1 98 ? 11.045 12.555 -4.540 1.00 53.19 98 GLY A C 1
ATOM 763 O O . GLY A 1 98 ? 10.730 12.820 -3.383 1.00 53.19 98 GLY A O 1
ATOM 764 N N . PHE A 1 99 ? 10.193 12.701 -5.559 1.00 56.00 99 PHE A N 1
ATOM 765 C CA . PHE A 1 99 ? 8.839 13.234 -5.405 1.00 56.00 99 PHE A CA 1
ATOM 766 C C . PHE A 1 99 ? 7.849 12.170 -4.911 1.00 56.00 99 PHE A C 1
ATOM 768 O O . PHE A 1 99 ? 7.096 12.425 -3.974 1.00 56.00 99 PHE A O 1
ATOM 775 N N . GLU A 1 100 ? 7.922 10.948 -5.451 1.00 60.28 100 GLU A N 1
ATOM 776 C CA . GLU A 1 100 ? 7.183 9.793 -4.915 1.00 60.28 100 GLU A CA 1
ATOM 777 C C . GLU A 1 100 ? 7.497 9.576 -3.436 1.00 60.28 100 GLU A C 1
ATOM 779 O O . GLU A 1 100 ? 6.588 9.422 -2.624 1.00 60.28 100 GLU A O 1
ATOM 784 N N . ARG A 1 101 ? 8.781 9.649 -3.060 1.00 61.88 101 ARG A N 1
ATOM 785 C CA . ARG A 1 101 ? 9.201 9.555 -1.664 1.00 61.88 101 ARG A CA 1
ATOM 786 C C . ARG A 1 101 ? 8.523 10.612 -0.804 1.00 61.88 101 ARG A C 1
ATOM 788 O O . ARG A 1 101 ? 8.099 10.261 0.286 1.00 61.88 101 ARG A O 1
ATOM 795 N N . LEU A 1 102 ? 8.389 11.862 -1.248 1.00 60.78 102 LEU A N 1
ATOM 796 C CA . LEU A 1 102 ? 7.712 12.902 -0.461 1.00 60.78 102 LEU A CA 1
ATOM 797 C C . LEU A 1 102 ? 6.232 12.579 -0.232 1.00 60.78 102 LEU A C 1
ATOM 799 O O . LEU A 1 102 ? 5.767 12.695 0.897 1.00 60.78 102 LEU A O 1
ATOM 803 N N . ILE A 1 103 ? 5.513 12.129 -1.262 1.00 65.19 103 ILE A N 1
ATOM 804 C CA . ILE A 1 103 ? 4.083 11.806 -1.150 1.00 65.19 103 ILE A CA 1
ATOM 805 C C . ILE A 1 103 ? 3.880 10.561 -0.284 1.00 65.19 103 ILE A C 1
ATOM 807 O O . ILE A 1 103 ? 3.112 10.599 0.674 1.00 65.19 103 ILE A O 1
ATOM 811 N N . VAL A 1 104 ? 4.610 9.479 -0.570 1.00 66.88 104 VAL A N 1
ATOM 812 C CA . VAL A 1 104 ? 4.495 8.226 0.186 1.00 66.88 104 VAL A CA 1
ATOM 813 C C . VAL A 1 104 ? 4.951 8.425 1.628 1.00 66.88 104 VAL A C 1
ATOM 815 O O . VAL A 1 104 ? 4.275 7.977 2.545 1.00 66.88 104 VAL A O 1
ATOM 818 N N . THR A 1 105 ? 6.049 9.152 1.860 1.00 63.62 105 THR A N 1
ATOM 819 C CA . THR A 1 105 ? 6.503 9.470 3.224 1.00 63.62 105 THR A CA 1
ATOM 820 C C . THR A 1 105 ? 5.490 10.357 3.938 1.00 63.62 105 THR A C 1
ATOM 822 O O . THR A 1 105 ? 5.193 10.092 5.094 1.00 63.62 105 THR A O 1
ATOM 825 N N . SER A 1 106 ? 4.924 11.374 3.276 1.00 64.56 106 SER A N 1
ATOM 826 C CA . SER A 1 106 ? 3.883 12.219 3.874 1.00 64.56 106 SER A CA 1
ATOM 827 C C . SER A 1 106 ? 2.670 11.391 4.281 1.00 64.56 106 SER A C 1
ATOM 829 O O . SER A 1 106 ? 2.192 11.541 5.400 1.00 64.56 106 SER A O 1
ATOM 831 N N . GLU A 1 107 ? 2.191 10.497 3.416 1.00 70.62 107 GLU A N 1
ATOM 832 C CA . GLU A 1 107 ? 1.027 9.666 3.720 1.00 70.62 107 GLU A CA 1
ATOM 833 C C . GLU A 1 107 ? 1.328 8.653 4.835 1.00 70.62 107 GLU A C 1
ATOM 835 O O . GLU A 1 107 ? 0.544 8.519 5.769 1.00 70.62 107 GLU A O 1
ATOM 840 N N . VAL A 1 108 ? 2.489 7.990 4.794 1.00 66.94 108 VAL A N 1
ATOM 841 C CA . VAL A 1 108 ? 2.915 7.041 5.837 1.00 66.94 108 VAL A CA 1
ATOM 842 C C . VAL A 1 108 ? 3.130 7.738 7.183 1.00 66.94 108 VAL A C 1
ATOM 844 O O . VAL A 1 108 ? 2.801 7.169 8.218 1.00 66.94 108 VAL A O 1
ATOM 847 N N . VAL A 1 109 ? 3.651 8.967 7.200 1.00 61.62 109 VAL A N 1
ATOM 848 C CA . VAL A 1 109 ? 3.823 9.749 8.436 1.00 61.62 109 VAL A CA 1
ATOM 849 C C . VAL A 1 109 ? 2.480 10.249 8.970 1.00 61.62 109 VAL A C 1
ATOM 851 O O . VAL A 1 109 ? 2.263 10.223 10.178 1.00 61.62 109 VAL A O 1
ATOM 854 N N . GLN A 1 110 ? 1.572 10.692 8.095 1.00 66.56 110 GLN A N 1
ATOM 855 C CA . GLN A 1 110 ? 0.240 11.167 8.487 1.00 66.56 110 GLN A CA 1
ATOM 856 C C . GLN A 1 110 ? -0.688 10.029 8.926 1.00 66.56 110 GLN A C 1
ATOM 858 O O . GLN A 1 110 ? -1.553 10.236 9.773 1.00 66.56 110 GLN A O 1
ATOM 863 N N . ASN A 1 111 ? -0.510 8.833 8.366 1.00 71.19 111 ASN A N 1
ATOM 864 C CA . ASN A 1 111 ? -1.304 7.653 8.6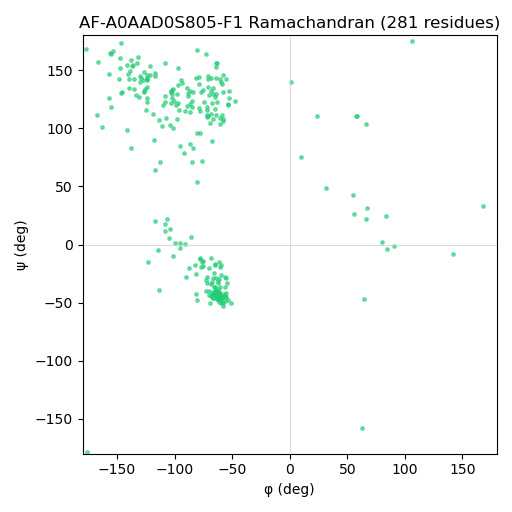67 1.00 71.19 111 ASN A CA 1
ATOM 865 C C . ASN A 1 111 ? -0.400 6.418 8.771 1.00 71.19 111 ASN A C 1
ATOM 867 O O . ASN A 1 111 ? -0.255 5.643 7.825 1.00 71.19 111 ASN A O 1
ATOM 871 N N . ILE A 1 112 ? 0.198 6.234 9.949 1.00 66.06 112 ILE A N 1
ATOM 872 C CA . ILE A 1 112 ? 1.169 5.163 10.228 1.00 66.06 112 ILE A CA 1
ATOM 873 C C . ILE A 1 112 ? 0.582 3.773 9.924 1.00 66.06 112 ILE A C 1
ATOM 875 O O . ILE A 1 112 ? 1.272 2.919 9.360 1.00 66.06 112 ILE A O 1
ATOM 879 N N . ASP A 1 113 ? -0.711 3.572 10.186 1.00 72.12 113 ASP A N 1
ATOM 880 C CA . ASP A 1 113 ? -1.414 2.303 9.965 1.00 72.12 113 ASP A CA 1
ATOM 881 C C . ASP A 1 113 ? -1.950 2.129 8.532 1.00 72.12 113 ASP A C 1
ATOM 883 O O . ASP A 1 113 ? -2.634 1.142 8.243 1.00 72.12 113 ASP A O 1
ATOM 887 N N . THR A 1 114 ? -1.637 3.046 7.601 1.00 82.69 114 THR A N 1
ATOM 888 C CA . THR A 1 114 ? -2.092 2.940 6.205 1.00 82.69 114 THR A CA 1
ATOM 889 C C . THR A 1 114 ? -1.724 1.582 5.611 1.00 82.69 114 THR A C 1
ATOM 891 O O . THR A 1 114 ? -0.588 1.127 5.713 1.00 82.69 114 THR A O 1
ATOM 894 N N . ARG A 1 115 ? -2.681 0.912 4.965 1.00 87.69 115 ARG A N 1
ATOM 895 C CA . ARG A 1 115 ? -2.462 -0.346 4.221 1.00 87.69 115 ARG A CA 1
ATOM 896 C C . ARG A 1 115 ? -2.443 -0.130 2.710 1.00 87.69 115 ARG A C 1
ATOM 898 O O . ARG A 1 115 ? -2.551 -1.085 1.947 1.00 87.69 115 ARG A O 1
ATOM 905 N N . LYS A 1 116 ? -2.336 1.127 2.278 1.00 90.69 116 LYS A N 1
ATOM 906 C CA . LYS A 1 116 ? -2.381 1.506 0.868 1.00 90.69 116 LYS A CA 1
ATOM 907 C C . LYS A 1 116 ? -1.172 0.984 0.097 1.00 90.69 116 LYS A C 1
ATOM 909 O O . LYS A 1 116 ? -1.336 0.459 -0.996 1.00 90.69 116 LYS A O 1
ATOM 914 N N . PHE A 1 117 ? 0.024 1.090 0.672 1.00 91.81 117 PHE A N 1
ATOM 915 C CA . PHE A 1 117 ? 1.278 0.725 0.012 1.00 91.81 117 PHE A CA 1
ATOM 916 C C . PHE A 1 117 ? 1.628 -0.750 0.235 1.00 91.81 117 PHE A C 1
ATOM 918 O O . PHE A 1 117 ? 1.854 -1.168 1.372 1.00 91.81 117 PHE A O 1
ATOM 925 N N . ILE A 1 118 ? 1.716 -1.518 -0.854 1.00 95.31 118 ILE A N 1
ATOM 926 C CA . ILE A 1 118 ? 2.097 -2.935 -0.861 1.00 95.31 118 ILE A CA 1
ATOM 927 C C . ILE A 1 118 ? 3.446 -3.069 -1.587 1.00 95.31 118 ILE A C 1
ATOM 929 O O . ILE A 1 118 ? 3.501 -2.923 -2.812 1.00 95.31 118 ILE A O 1
ATOM 933 N N . PRO A 1 119 ? 4.551 -3.336 -0.872 1.00 95.50 119 PRO A N 1
ATOM 934 C CA . PRO A 1 119 ? 5.848 -3.543 -1.499 1.00 95.50 119 PRO A CA 1
ATOM 935 C C . PRO A 1 119 ? 5.933 -4.922 -2.169 1.00 95.50 119 PRO A C 1
ATOM 937 O O . PRO A 1 119 ? 5.612 -5.946 -1.559 1.00 95.50 119 PRO A O 1
ATOM 940 N N . LEU A 1 120 ? 6.417 -4.949 -3.410 1.00 97.75 120 LEU A N 1
ATOM 941 C CA . LEU A 1 120 ? 6.682 -6.156 -4.192 1.00 97.75 120 LEU A CA 1
ATOM 942 C C . LEU A 1 120 ? 8.174 -6.214 -4.527 1.00 97.75 120 LEU A C 1
ATOM 944 O O . LEU A 1 120 ? 8.665 -5.393 -5.295 1.00 97.75 120 LEU A O 1
ATOM 948 N N . VAL A 1 121 ? 8.915 -7.166 -3.972 1.00 97.38 121 VAL A N 1
ATOM 949 C CA . VAL A 1 121 ? 10.365 -7.265 -4.199 1.00 97.38 121 VAL A CA 1
ATOM 950 C C . VAL A 1 121 ? 10.619 -8.047 -5.482 1.00 97.38 121 VAL A C 1
ATOM 952 O O . VAL A 1 121 ? 10.245 -9.215 -5.571 1.00 97.38 121 VAL A O 1
ATOM 955 N N . ARG A 1 122 ? 11.258 -7.428 -6.478 1.00 97.00 122 ARG A N 1
ATOM 956 C CA . ARG A 1 122 ? 11.591 -8.075 -7.758 1.00 97.00 122 ARG A CA 1
ATOM 957 C C . ARG A 1 122 ? 12.910 -7.549 -8.293 1.00 97.00 122 ARG A C 1
ATOM 959 O O . ARG A 1 122 ? 13.061 -6.344 -8.434 1.00 97.00 122 ARG A O 1
ATOM 966 N N . ALA A 1 123 ? 13.811 -8.447 -8.689 1.00 94.50 123 ALA A N 1
ATOM 967 C CA . ALA A 1 123 ? 15.166 -8.093 -9.114 1.00 94.50 123 ALA A CA 1
ATOM 968 C C . ALA A 1 123 ? 15.908 -7.279 -8.035 1.00 94.50 123 ALA A C 1
ATOM 970 O O . ALA A 1 123 ? 16.561 -6.275 -8.318 1.00 94.50 123 ALA A O 1
ATOM 971 N N . ASN A 1 124 ? 15.764 -7.707 -6.779 1.00 93.00 124 ASN A N 1
ATOM 972 C CA . ASN A 1 124 ? 16.482 -7.142 -5.645 1.00 93.00 124 ASN A CA 1
ATOM 973 C C . ASN A 1 124 ? 16.880 -8.254 -4.671 1.00 93.00 124 ASN A C 1
ATOM 975 O O . ASN A 1 124 ? 16.060 -8.710 -3.876 1.00 93.00 124 ASN A O 1
ATOM 979 N N . ALA A 1 125 ? 18.125 -8.714 -4.762 1.00 88.88 125 ALA A N 1
ATOM 980 C CA . ALA A 1 125 ? 18.633 -9.835 -3.972 1.00 88.88 125 AL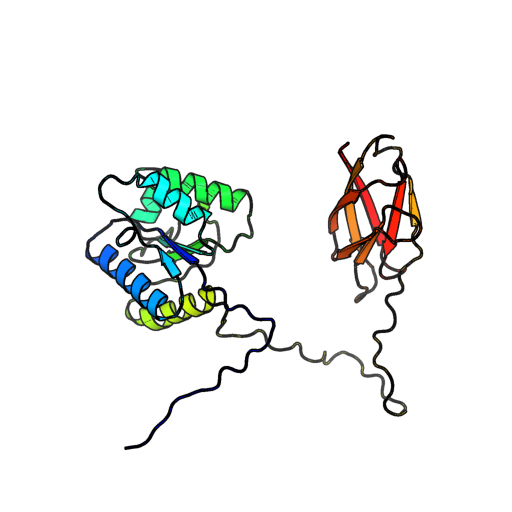A A CA 1
ATOM 981 C C . ALA A 1 125 ? 19.369 -9.408 -2.689 1.00 88.88 125 ALA A C 1
ATOM 983 O O . ALA A 1 125 ? 19.773 -10.275 -1.916 1.00 88.88 125 ALA A O 1
ATOM 984 N N . SER A 1 126 ? 19.527 -8.104 -2.448 1.00 84.38 126 SER A N 1
ATOM 985 C CA . SER A 1 126 ? 20.349 -7.569 -1.359 1.00 84.38 126 SER A CA 1
ATOM 986 C C . SER A 1 126 ? 19.559 -6.597 -0.490 1.00 84.38 126 SER A C 1
ATOM 988 O O . SER A 1 126 ? 18.682 -5.881 -0.969 1.00 84.38 126 SER A O 1
ATOM 990 N N . GLU A 1 127 ? 19.886 -6.540 0.800 1.00 83.31 127 GLU A N 1
ATOM 991 C CA . GLU A 1 127 ? 19.261 -5.575 1.700 1.00 83.31 127 GLU A CA 1
ATOM 992 C C . GLU A 1 127 ? 19.722 -4.126 1.427 1.00 83.31 127 GLU A C 1
ATOM 994 O O . GLU A 1 127 ? 20.900 -3.897 1.135 1.00 83.31 127 GLU A O 1
ATOM 999 N N . PRO A 1 128 ? 18.826 -3.130 1.590 1.00 84.81 128 PRO A N 1
ATOM 1000 C CA . PRO A 1 128 ? 17.423 -3.288 1.976 1.00 84.81 128 PRO A CA 1
ATOM 1001 C C . PRO A 1 128 ? 16.529 -3.736 0.803 1.00 84.81 128 PRO A C 1
ATOM 1003 O O . PRO A 1 128 ? 16.622 -3.222 -0.309 1.00 84.81 128 PRO A O 1
ATOM 1006 N N . PHE A 1 129 ? 15.612 -4.672 1.069 1.00 89.19 129 PHE A N 1
ATOM 1007 C CA . PHE A 1 129 ? 14.695 -5.194 0.043 1.00 89.19 129 PHE A CA 1
ATOM 1008 C C . PHE A 1 129 ? 13.616 -4.187 -0.379 1.00 89.19 129 PHE A C 1
ATOM 1010 O O . PHE A 1 129 ? 13.136 -4.226 -1.511 1.00 89.19 129 PHE A O 1
ATOM 1017 N N . ILE A 1 130 ? 13.250 -3.279 0.528 1.00 91.31 130 ILE A N 1
ATOM 1018 C CA . ILE A 1 130 ? 12.249 -2.224 0.338 1.00 91.31 130 ILE A CA 1
ATOM 1019 C C . ILE A 1 130 ? 12.811 -0.884 0.844 1.00 91.31 130 ILE A C 1
ATOM 1021 O O . ILE A 1 130 ? 13.695 -0.892 1.706 1.00 91.31 130 ILE A O 1
ATOM 1025 N N . PRO A 1 131 ? 12.313 0.269 0.365 1.00 87.25 131 PRO A N 1
ATOM 1026 C CA . PRO A 1 131 ? 12.746 1.570 0.870 1.00 87.25 131 PRO A CA 1
ATOM 1027 C C . PRO A 1 131 ? 12.484 1.749 2.371 1.00 87.25 131 PRO A C 1
ATOM 1029 O O . PRO A 1 131 ? 11.411 1.414 2.874 1.00 87.25 131 PRO A O 1
ATOM 1032 N N . ARG A 1 132 ? 13.427 2.365 3.088 1.00 85.31 132 ARG A N 1
ATOM 1033 C CA . ARG A 1 132 ? 13.380 2.564 4.546 1.00 85.31 132 ARG A CA 1
ATOM 1034 C C . ARG A 1 132 ? 12.197 3.411 5.000 1.00 85.31 132 ARG A C 1
ATOM 1036 O O . ARG A 1 132 ? 11.700 3.211 6.104 1.00 85.31 132 ARG A O 1
ATOM 1043 N N . PHE A 1 133 ? 11.727 4.334 4.160 1.00 78.75 133 PHE A N 1
ATOM 1044 C CA . PHE A 1 133 ? 10.571 5.178 4.480 1.00 78.75 133 PHE A CA 1
ATOM 1045 C C . PHE A 1 133 ? 9.261 4.386 4.618 1.00 78.75 133 PHE A C 1
ATOM 1047 O O . PHE A 1 133 ? 8.307 4.897 5.194 1.00 78.75 133 PHE A O 1
ATOM 1054 N N . LEU A 1 134 ? 9.201 3.147 4.115 1.00 81.12 134 LEU A N 1
ATOM 1055 C CA . LEU A 1 134 ? 8.044 2.271 4.307 1.00 81.12 134 LEU A CA 1
ATOM 1056 C C . LEU A 1 134 ? 8.013 1.630 5.699 1.00 81.12 134 LEU A C 1
ATOM 1058 O O . LEU A 1 134 ? 6.982 1.077 6.075 1.00 81.12 134 LEU A O 1
ATOM 1062 N N . GLY A 1 135 ? 9.102 1.710 6.471 1.00 79.06 135 GLY A N 1
ATOM 1063 C CA . GLY A 1 135 ? 9.208 1.053 7.769 1.00 79.06 135 GLY A CA 1
ATOM 1064 C C . GLY A 1 135 ? 9.112 -0.481 7.668 1.00 79.06 135 GLY A C 1
ATOM 1065 O O . GLY A 1 135 ? 9.366 -1.053 6.606 1.00 79.06 135 GLY A O 1
ATOM 1066 N N . PRO A 1 136 ? 8.753 -1.176 8.763 1.00 82.38 136 PRO A N 1
ATOM 1067 C CA . PRO A 1 136 ? 8.720 -2.639 8.827 1.00 82.38 136 PRO A CA 1
ATOM 1068 C C . PRO A 1 136 ? 7.440 -3.239 8.210 1.00 82.38 136 PRO A C 1
ATOM 1070 O O . PRO A 1 136 ? 6.716 -3.994 8.858 1.00 82.38 136 PRO A O 1
ATOM 1073 N N . ARG A 1 137 ? 7.122 -2.898 6.958 1.00 85.88 137 ARG A N 1
ATOM 1074 C CA . ARG A 1 137 ? 5.930 -3.423 6.274 1.00 85.88 137 ARG A CA 1
ATOM 1075 C C . ARG A 1 137 ? 6.162 -4.816 5.704 1.00 85.88 137 ARG A C 1
ATOM 1077 O O . ARG A 1 137 ? 7.231 -5.119 5.178 1.00 85.88 137 ARG A O 1
ATOM 1084 N N . LEU A 1 138 ? 5.116 -5.640 5.763 1.00 91.44 138 LEU A N 1
ATOM 1085 C CA . LEU A 1 138 ? 5.067 -6.894 5.016 1.00 91.44 138 LEU A CA 1
ATOM 1086 C C . LEU A 1 138 ? 5.158 -6.602 3.516 1.00 91.44 138 LEU A C 1
ATOM 1088 O O . LEU A 1 138 ? 4.598 -5.619 3.032 1.00 91.44 138 LEU A O 1
ATOM 1092 N N . TYR A 1 139 ? 5.859 -7.471 2.799 1.00 95.00 139 TYR A N 1
ATOM 1093 C CA . TYR A 1 139 ? 6.062 -7.385 1.360 1.00 95.00 139 TYR A CA 1
ATOM 1094 C C . TYR A 1 139 ? 5.917 -8.767 0.726 1.00 95.00 139 TYR A C 1
ATOM 1096 O O . TYR A 1 139 ? 6.103 -9.790 1.388 1.00 95.00 139 TYR A O 1
ATOM 1104 N N . ILE A 1 140 ? 5.635 -8.795 -0.574 1.00 96.94 140 ILE A N 1
ATOM 1105 C CA . ILE A 1 140 ? 5.600 -10.033 -1.356 1.00 96.94 140 ILE A CA 1
ATOM 1106 C C . ILE A 1 140 ? 6.911 -10.144 -2.134 1.00 96.94 140 ILE A C 1
ATOM 1108 O O . ILE A 1 140 ? 7.283 -9.238 -2.879 1.00 96.94 140 ILE A O 1
ATOM 1112 N N . ASN A 1 141 ? 7.636 -11.247 -1.950 1.00 97.12 141 ASN A N 1
ATOM 1113 C CA . ASN A 1 141 ? 8.891 -11.497 -2.653 1.00 97.12 141 ASN A CA 1
ATOM 1114 C C . ASN A 1 141 ? 8.638 -12.254 -3.963 1.00 97.12 141 ASN A C 1
ATOM 1116 O O . ASN A 1 141 ? 8.217 -13.406 -3.937 1.00 97.12 141 ASN A O 1
ATOM 1120 N N . PHE A 1 142 ? 8.929 -11.599 -5.083 1.00 97.88 142 PHE A N 1
ATOM 1121 C CA . PHE A 1 142 ? 8.826 -12.110 -6.446 1.00 97.88 142 PHE A CA 1
ATOM 1122 C C . PHE A 1 142 ? 10.200 -12.361 -7.090 1.00 97.88 142 PHE A C 1
ATOM 1124 O O . PHE A 1 142 ? 10.285 -12.444 -8.311 1.00 97.88 142 PHE A O 1
ATOM 1131 N N . ASN A 1 143 ? 11.300 -12.454 -6.335 1.00 95.94 143 ASN A N 1
ATOM 1132 C CA . ASN A 1 143 ? 12.612 -12.750 -6.928 1.00 95.94 143 ASN A CA 1
ATOM 1133 C C . ASN A 1 143 ? 12.710 -14.164 -7.518 1.00 95.94 143 ASN A C 1
ATOM 1135 O O . ASN A 1 143 ? 13.469 -14.361 -8.462 1.00 95.94 143 ASN A O 1
ATOM 1139 N N . ASP A 1 144 ? 11.960 -15.127 -6.977 1.00 96.19 144 ASP A N 1
ATOM 1140 C CA . ASP A 1 144 ? 11.951 -16.509 -7.456 1.00 96.19 144 ASP A CA 1
ATOM 1141 C C . ASP A 1 144 ? 10.763 -16.766 -8.394 1.00 96.19 144 ASP A C 1
ATOM 1143 O O . ASP A 1 144 ? 9.612 -16.872 -7.953 1.00 96.19 144 ASP A O 1
ATOM 1147 N N . ASP A 1 145 ? 11.057 -16.903 -9.689 1.00 96.19 145 ASP A N 1
ATOM 1148 C CA . ASP A 1 145 ? 10.072 -17.203 -10.733 1.00 96.19 145 ASP A CA 1
ATOM 1149 C C . ASP A 1 145 ? 9.335 -18.532 -10.496 1.00 96.19 145 ASP A C 1
ATOM 1151 O O . ASP A 1 145 ? 8.177 -18.655 -10.897 1.00 96.19 145 ASP A O 1
ATOM 1155 N N . ALA A 1 146 ? 9.936 -19.502 -9.793 1.00 97.81 146 ALA A N 1
ATOM 1156 C CA . ALA A 1 146 ? 9.273 -20.769 -9.472 1.00 97.81 146 ALA A CA 1
ATOM 1157 C C . ALA A 1 146 ? 8.074 -20.585 -8.525 1.00 97.81 146 ALA A C 1
ATOM 1159 O O . ALA A 1 146 ? 7.148 -21.396 -8.525 1.00 97.81 146 ALA A O 1
ATOM 1160 N N . THR A 1 147 ? 8.064 -19.502 -7.742 1.00 97.12 147 THR A N 1
ATOM 1161 C CA . THR A 1 147 ? 6.982 -19.175 -6.798 1.00 97.12 147 THR A CA 1
ATOM 1162 C C . THR A 1 147 ? 5.996 -18.136 -7.333 1.00 97.12 147 THR A C 1
ATOM 1164 O O . THR A 1 147 ? 5.041 -17.790 -6.636 1.00 97.12 147 THR A O 1
ATOM 1167 N N . TYR A 1 148 ? 6.188 -17.657 -8.568 1.00 97.88 148 TYR A N 1
ATOM 1168 C CA . TYR A 1 148 ? 5.436 -16.539 -9.144 1.00 97.88 148 TYR A CA 1
ATOM 1169 C C . TYR A 1 148 ? 3.917 -16.704 -9.025 1.00 97.88 148 TYR A C 1
ATOM 1171 O O . TYR A 1 148 ? 3.240 -15.809 -8.525 1.00 97.88 148 TYR A O 1
ATOM 1179 N N . GLU A 1 149 ? 3.388 -17.858 -9.431 1.00 97.69 149 GLU A N 1
ATOM 1180 C CA . GLU A 1 149 ? 1.945 -18.129 -9.437 1.00 97.69 149 GLU A CA 1
ATOM 1181 C C . GLU A 1 149 ? 1.343 -18.057 -8.023 1.00 97.69 149 GLU A C 1
ATOM 1183 O O . GLU A 1 149 ? 0.313 -17.417 -7.815 1.00 97.69 149 GLU A O 1
ATOM 1188 N N . VAL A 1 150 ? 2.037 -18.629 -7.033 1.00 97.31 150 VAL A N 1
ATOM 1189 C CA . VAL A 1 150 ? 1.624 -18.608 -5.619 1.00 97.31 150 VAL A CA 1
ATOM 1190 C C . VAL A 1 150 ? 1.631 -17.179 -5.077 1.00 97.31 150 VAL A C 1
ATOM 1192 O O . VAL A 1 150 ? 0.698 -16.757 -4.397 1.00 97.31 150 VAL A O 1
ATOM 1195 N N . LYS A 1 151 ? 2.670 -16.406 -5.404 1.00 97.94 151 LYS A N 1
ATOM 1196 C CA . LYS A 1 151 ? 2.824 -15.016 -4.959 1.00 97.94 151 LYS A CA 1
ATOM 1197 C C . LYS A 1 151 ? 1.849 -14.062 -5.642 1.00 97.94 151 LYS A C 1
ATOM 1199 O O . LYS A 1 151 ? 1.363 -13.124 -5.010 1.00 97.94 151 LYS A O 1
ATOM 1204 N N . ARG A 1 152 ? 1.495 -14.323 -6.900 1.00 97.81 152 ARG A N 1
ATOM 1205 C CA . ARG A 1 152 ? 0.431 -13.599 -7.602 1.00 97.81 152 ARG A CA 1
ATOM 1206 C C . ARG A 1 152 ? -0.936 -13.888 -6.988 1.00 97.81 152 ARG A C 1
ATOM 1208 O O . ARG A 1 152 ? -1.715 -12.957 -6.807 1.00 97.81 152 ARG A O 1
ATOM 1215 N N . GLU A 1 153 ? -1.228 -15.143 -6.647 1.00 96.50 153 GLU A N 1
ATOM 1216 C CA . GLU A 1 153 ? -2.469 -15.492 -5.946 1.00 96.50 153 GLU A CA 1
ATOM 1217 C C . GLU A 1 153 ? -2.547 -14.801 -4.575 1.00 96.50 153 GLU A C 1
ATOM 1219 O O . GLU A 1 153 ? -3.578 -14.219 -4.243 1.00 96.50 153 GLU A O 1
ATOM 1224 N N . GLU A 1 154 ? -1.451 -14.803 -3.809 1.00 96.44 154 GLU A N 1
ATOM 1225 C CA . GLU A 1 154 ? -1.332 -14.080 -2.534 1.00 96.44 154 GLU A CA 1
ATOM 1226 C C . GL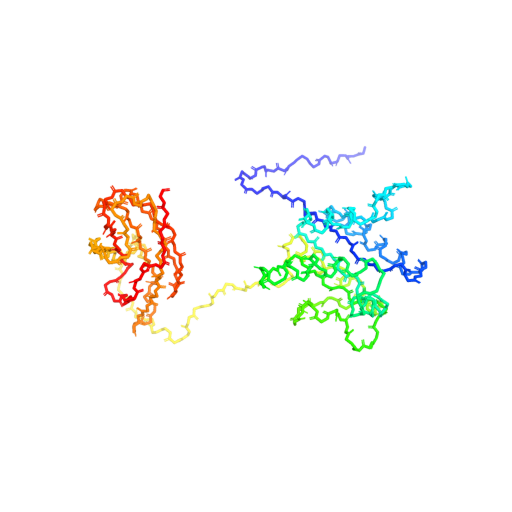U A 1 154 ? -1.680 -12.590 -2.700 1.00 96.44 154 GLU A C 1
ATOM 1228 O O . GLU A 1 154 ? -2.516 -12.063 -1.962 1.00 96.44 154 GLU A O 1
ATOM 1233 N N . LEU A 1 155 ? -1.119 -11.933 -3.723 1.00 97.06 155 LEU A N 1
ATOM 1234 C CA . LEU A 1 155 ? -1.418 -10.538 -4.048 1.00 97.06 155 LEU A CA 1
ATOM 1235 C C . LEU A 1 155 ? -2.895 -10.325 -4.411 1.00 97.06 155 LEU A C 1
ATOM 1237 O O . LEU A 1 155 ? -3.526 -9.403 -3.899 1.00 97.06 155 LEU A O 1
ATOM 1241 N N . LEU A 1 156 ? -3.465 -11.168 -5.274 1.00 96.06 156 LEU A N 1
ATOM 1242 C CA . LEU A 1 156 ? -4.868 -11.058 -5.688 1.00 96.06 156 LEU A CA 1
ATOM 1243 C C . LEU A 1 156 ? -5.829 -11.191 -4.508 1.00 96.06 156 LEU A C 1
ATOM 1245 O O . LEU A 1 156 ? -6.787 -10.428 -4.402 1.00 96.06 156 LEU A O 1
ATOM 1249 N N . ARG A 1 157 ? -5.556 -12.128 -3.598 1.00 93.06 157 ARG A N 1
ATOM 1250 C CA . ARG A 1 157 ? -6.341 -12.311 -2.374 1.00 93.06 157 ARG A CA 1
ATOM 1251 C C . ARG A 1 157 ? -6.305 -11.078 -1.479 1.00 93.06 157 ARG A C 1
ATOM 1253 O O . ARG A 1 157 ? -7.348 -10.711 -0.945 1.00 93.06 157 ARG A O 1
ATOM 1260 N N . GLU A 1 158 ? -5.148 -10.432 -1.337 1.00 93.31 158 GLU A N 1
ATOM 1261 C CA . GLU A 1 158 ? -5.030 -9.181 -0.575 1.00 93.31 158 GLU A CA 1
ATOM 1262 C C . GLU A 1 158 ? -5.795 -8.035 -1.252 1.00 93.31 158 GLU A C 1
ATOM 1264 O O . GLU A 1 158 ? -6.556 -7.329 -0.591 1.00 93.31 158 GLU A O 1
ATOM 1269 N N . LEU A 1 159 ? -5.650 -7.871 -2.572 1.00 93.12 159 LEU A N 1
ATOM 1270 C CA . LEU A 1 159 ? -6.307 -6.796 -3.325 1.00 93.12 159 LEU A CA 1
ATOM 1271 C C . LEU A 1 159 ? -7.835 -6.931 -3.339 1.00 93.12 159 LEU A C 1
ATOM 1273 O O . LEU A 1 159 ? -8.538 -5.927 -3.263 1.00 93.12 159 LEU A O 1
ATOM 1277 N N . LEU A 1 160 ? -8.346 -8.161 -3.409 1.00 91.25 160 LEU A N 1
ATOM 1278 C CA . LEU A 1 160 ? -9.778 -8.461 -3.490 1.00 91.25 160 LEU A CA 1
ATOM 1279 C C . LEU A 1 160 ? -10.420 -8.760 -2.122 1.00 91.25 160 LEU A C 1
ATOM 1281 O O . LEU A 1 160 ? -11.609 -9.064 -2.061 1.00 91.25 160 LEU A O 1
ATOM 1285 N N . GLY A 1 161 ? -9.657 -8.702 -1.024 1.00 88.94 161 GLY A N 1
ATOM 1286 C CA . GLY A 1 161 ? -10.172 -8.954 0.327 1.00 88.94 161 GLY A CA 1
ATOM 1287 C C . GLY A 1 161 ? -10.605 -10.405 0.580 1.00 88.94 161 GLY A C 1
ATOM 1288 O O . GLY A 1 161 ? -11.521 -10.647 1.365 1.00 88.94 161 GLY A O 1
ATOM 1289 N N . ALA A 1 162 ? -9.955 -11.374 -0.070 1.00 87.62 162 ALA A N 1
ATOM 1290 C CA . ALA A 1 162 ? -10.277 -12.802 -0.019 1.00 87.62 162 ALA A CA 1
ATOM 1291 C C . ALA A 1 162 ? -9.127 -13.640 0.595 1.00 87.62 162 ALA A C 1
ATOM 1293 O O . ALA A 1 162 ? -8.526 -14.472 -0.101 1.00 87.62 162 ALA A O 1
ATOM 1294 N N . PRO A 1 163 ? -8.788 -13.443 1.889 1.00 83.62 163 PRO A N 1
ATOM 1295 C CA . PRO A 1 163 ? -7.626 -14.072 2.515 1.00 83.62 163 PRO A CA 1
ATOM 1296 C C . PRO A 1 163 ? -7.703 -15.602 2.450 1.00 83.62 163 PRO A C 1
ATOM 1298 O O . PRO A 1 163 ? -8.756 -16.190 2.691 1.00 83.62 163 PRO A O 1
ATOM 1301 N N . ALA A 1 164 ? -6.574 -16.256 2.152 1.00 77.56 164 ALA A N 1
ATOM 1302 C CA . ALA A 1 164 ? -6.504 -17.720 2.048 1.00 77.56 164 ALA A CA 1
ATOM 1303 C C . ALA A 1 164 ? -6.847 -18.415 3.376 1.00 77.56 164 ALA A C 1
ATOM 1305 O O . ALA A 1 164 ? -7.527 -19.437 3.393 1.00 77.56 164 ALA A O 1
ATOM 1306 N N . ASN A 1 165 ? -6.404 -17.823 4.488 1.00 79.75 165 ASN A N 1
ATOM 1307 C CA . ASN A 1 165 ? -6.655 -18.315 5.834 1.00 79.75 165 ASN A CA 1
ATOM 1308 C C . ASN A 1 165 ? -7.605 -17.357 6.548 1.00 79.75 165 ASN A C 1
ATOM 1310 O O . ASN A 1 165 ? -7.202 -16.292 7.019 1.00 79.75 165 ASN A O 1
ATOM 1314 N N . VAL A 1 166 ? -8.877 -17.737 6.629 1.00 79.81 166 VAL A N 1
ATOM 1315 C CA . VAL A 1 166 ? -9.865 -16.999 7.416 1.00 79.81 166 VAL A CA 1
ATOM 1316 C C . VAL A 1 166 ? -9.651 -17.338 8.888 1.00 79.81 166 VAL A C 1
ATOM 1318 O O . VAL A 1 166 ? -9.538 -18.510 9.249 1.00 79.81 166 VAL A O 1
ATOM 1321 N N . LYS A 1 167 ? -9.587 -16.312 9.745 1.00 76.56 167 LYS A N 1
ATOM 1322 C CA . LYS A 1 167 ? -9.491 -16.498 11.197 1.00 76.56 167 LYS A CA 1
ATOM 1323 C C . LYS A 1 167 ? -10.647 -17.407 11.651 1.00 76.56 167 LYS A C 1
ATOM 1325 O O . LYS A 1 167 ? -11.801 -17.037 11.421 1.00 76.56 167 LYS A O 1
ATOM 1330 N N . PRO A 1 168 ? -10.373 -18.577 12.259 1.00 77.50 168 PRO A N 1
ATOM 1331 C CA . PRO A 1 168 ? -11.434 -19.481 12.672 1.00 77.50 168 PRO A CA 1
ATOM 1332 C C . PRO A 1 168 ? -12.310 -18.821 13.745 1.00 77.50 168 PRO A C 1
ATOM 1334 O O . PRO A 1 168 ? -11.843 -17.920 14.456 1.00 77.50 168 PRO A O 1
ATOM 1337 N N . PRO A 1 169 ? -13.572 -19.263 13.888 1.00 79.38 169 PRO A N 1
ATOM 1338 C CA . PRO A 1 169 ? -14.404 -18.815 14.991 1.00 79.38 169 PRO A CA 1
ATOM 1339 C C . PRO A 1 169 ? -13.722 -19.140 16.323 1.00 79.38 169 PRO A C 1
ATOM 1341 O O . PRO A 1 169 ? -13.024 -20.147 16.459 1.00 79.38 169 PRO A O 1
ATOM 1344 N N . LEU A 1 170 ? -13.916 -18.267 17.309 1.00 82.62 170 LEU A N 1
ATOM 1345 C CA . LEU A 1 170 ? -13.354 -18.460 18.639 1.00 82.62 170 LEU A CA 1
ATOM 1346 C C . LEU A 1 170 ? -13.983 -19.708 19.283 1.00 82.62 170 LEU A C 1
ATOM 1348 O O . LEU A 1 170 ? -15.206 -19.831 19.327 1.00 82.62 170 LEU A O 1
ATOM 1352 N N . GLY A 1 171 ? -13.148 -20.636 19.754 1.00 79.25 171 GLY A N 1
ATOM 1353 C CA . GLY A 1 171 ? -13.602 -21.827 20.473 1.00 79.25 171 GLY A CA 1
ATOM 1354 C C . GLY A 1 171 ? -14.088 -21.509 21.890 1.00 79.25 171 GLY A C 1
ATOM 1355 O O . GLY A 1 171 ? -13.796 -20.444 22.437 1.00 79.25 171 GLY A O 1
ATOM 1356 N N . ALA A 1 172 ? -14.810 -22.450 22.500 1.00 76.75 172 ALA A N 1
ATOM 1357 C CA . ALA A 1 172 ? -15.187 -22.356 23.908 1.00 76.75 172 ALA A CA 1
ATOM 1358 C C . ALA A 1 172 ? -13.949 -22.496 24.813 1.00 76.75 172 ALA A C 1
ATOM 1360 O O . ALA A 1 172 ? -13.037 -23.271 24.520 1.00 76.75 172 ALA A O 1
ATOM 1361 N N . ASN A 1 173 ? -13.915 -21.748 25.917 1.00 83.06 173 ASN A N 1
ATOM 1362 C CA . ASN A 1 173 ? -12.826 -21.815 26.887 1.00 83.06 173 ASN A CA 1
ATOM 1363 C C . ASN A 1 173 ? -12.913 -23.139 27.681 1.00 83.06 173 ASN A C 1
ATOM 1365 O O . ASN A 1 173 ? -13.881 -23.331 28.406 1.00 83.06 173 ASN A O 1
ATOM 1369 N N . PRO A 1 174 ? -11.917 -24.040 27.633 1.00 74.44 174 PRO A N 1
ATOM 1370 C CA . PRO A 1 174 ? -11.961 -25.302 28.381 1.00 74.44 174 PRO A CA 1
ATOM 1371 C C . PRO A 1 174 ? -11.869 -25.119 29.907 1.00 74.44 174 PRO A C 1
ATOM 1373 O O . PRO A 1 174 ? -12.118 -26.060 30.654 1.00 74.44 174 PRO A O 1
ATOM 1376 N N . PHE A 1 175 ? -11.522 -23.917 30.373 1.00 76.31 175 PHE A N 1
ATOM 1377 C CA . PHE A 1 175 ? -11.484 -23.538 31.785 1.00 76.31 175 PHE A CA 1
ATOM 1378 C C . PHE A 1 175 ? -12.660 -22.642 32.188 1.00 76.31 175 PHE A C 1
ATOM 1380 O O . PHE A 1 175 ? -12.698 -22.165 33.323 1.00 76.31 175 PHE A O 1
ATOM 1387 N N . SER A 1 176 ? -13.627 -22.395 31.294 1.00 56.03 176 SER A N 1
ATOM 1388 C CA . SER A 1 176 ? -14.904 -21.850 31.745 1.00 56.03 176 SER A CA 1
ATOM 1389 C C . SER A 1 176 ? -15.627 -22.955 32.502 1.00 56.03 176 SER A C 1
ATOM 1391 O O . SER A 1 176 ? -16.032 -23.951 31.906 1.00 56.03 176 SER A O 1
ATOM 1393 N N . VAL A 1 177 ? -15.753 -22.802 33.818 1.00 47.06 177 VAL A N 1
ATOM 1394 C CA . VAL A 1 177 ? -16.569 -23.690 34.645 1.00 47.06 177 VAL A CA 1
ATOM 1395 C C . VAL A 1 177 ? -18.005 -23.577 34.130 1.00 47.06 177 VAL A C 1
ATOM 1397 O O . VAL A 1 177 ? -18.664 -22.562 34.345 1.00 47.06 177 VAL A O 1
ATOM 1400 N N . GLU A 1 178 ? -18.486 -24.574 33.388 1.00 42.44 178 GLU A N 1
ATOM 1401 C CA . GLU A 1 178 ? -19.908 -24.658 33.070 1.00 42.44 178 GLU A CA 1
ATOM 1402 C C . GLU A 1 178 ? -20.659 -24.986 34.365 1.00 42.44 178 GLU A C 1
ATOM 1404 O O . GLU A 1 178 ? -20.642 -26.116 34.851 1.00 42.44 178 GLU A O 1
ATOM 1409 N N . SER A 1 179 ? -21.327 -23.988 34.940 1.00 37.28 179 SER A N 1
ATOM 1410 C CA . SER A 1 179 ? -22.345 -24.183 35.969 1.00 37.28 179 SER A CA 1
ATOM 1411 C C . SER A 1 179 ? -23.444 -25.084 35.395 1.00 37.28 179 SER A C 1
ATOM 1413 O O . SER A 1 179 ? -24.232 -24.663 34.547 1.00 37.28 179 SER A O 1
ATOM 1415 N N . THR A 1 180 ? -23.502 -26.347 35.813 1.00 32.50 180 THR A N 1
ATOM 1416 C CA . THR A 1 180 ? -24.535 -27.289 35.370 1.00 32.50 180 THR A CA 1
ATOM 1417 C C . THR A 1 180 ? -25.940 -26.809 35.756 1.00 32.50 180 THR A C 1
ATOM 1419 O O . THR A 1 180 ? -26.315 -26.806 36.923 1.00 32.50 180 THR A O 1
ATOM 1422 N N . LYS A 1 181 ? -26.673 -26.405 34.711 1.00 36.41 181 LYS A N 1
ATOM 1423 C CA . LYS A 1 181 ? -28.127 -26.310 34.463 1.00 36.41 181 LYS A CA 1
ATOM 1424 C C . LYS A 1 181 ? -29.109 -26.724 35.574 1.00 36.41 181 LYS A C 1
ATOM 1426 O O . LYS A 1 181 ? -29.075 -27.850 36.060 1.00 36.41 181 LYS A O 1
ATOM 1431 N N . GLN A 1 182 ? -30.174 -25.925 35.699 1.00 26.77 182 GLN A N 1
ATOM 1432 C CA . GLN A 1 182 ? -31.537 -26.432 35.914 1.00 26.77 182 GLN A CA 1
ATOM 1433 C C . GLN A 1 182 ? -32.473 -25.886 34.807 1.00 26.77 182 GLN A C 1
ATOM 1435 O O . GLN A 1 182 ? -32.200 -24.805 34.280 1.00 26.77 182 GLN A O 1
ATOM 1440 N N . PRO A 1 183 ? -33.493 -26.644 34.350 1.00 45.09 183 PRO A N 1
ATOM 1441 C CA . PRO A 1 183 ? -34.059 -26.476 33.014 1.00 45.09 183 PRO A CA 1
ATOM 1442 C C . PRO A 1 183 ? -35.322 -25.608 32.997 1.00 45.09 183 PRO A C 1
ATOM 1444 O O . PRO A 1 183 ? -36.234 -25.823 33.789 1.00 45.09 183 PRO A O 1
ATOM 1447 N N . ALA A 1 184 ? -35.427 -24.716 32.011 1.00 32.72 184 ALA A N 1
ATOM 1448 C CA . ALA A 1 184 ? -36.704 -24.227 31.498 1.00 32.72 184 ALA A CA 1
ATOM 1449 C C . ALA A 1 184 ? -36.539 -23.747 30.045 1.00 32.72 184 ALA A C 1
ATOM 1451 O O . ALA A 1 184 ? -35.737 -22.868 29.750 1.00 32.72 184 ALA A O 1
ATOM 1452 N N . THR A 1 185 ? -37.272 -24.406 29.145 1.00 31.75 185 THR A N 1
ATOM 1453 C CA . THR A 1 185 ? -37.961 -23.835 27.973 1.00 31.75 185 THR A CA 1
ATOM 1454 C C . THR A 1 185 ? -37.443 -22.512 27.390 1.00 31.75 185 THR A C 1
ATOM 1456 O O . THR A 1 185 ? -37.665 -21.453 27.960 1.00 31.75 185 THR A O 1
ATOM 1459 N N . LEU A 1 186 ? -36.868 -22.611 26.183 1.00 41.16 186 LEU A N 1
ATOM 1460 C CA . LEU A 1 186 ? -36.921 -21.655 25.059 1.00 41.16 186 LEU A CA 1
ATOM 1461 C C . LEU A 1 186 ? -37.540 -20.270 25.369 1.00 41.16 186 LEU A C 1
ATOM 1463 O O . LEU A 1 186 ? -38.652 -19.976 24.939 1.00 41.16 186 LEU A O 1
ATOM 1467 N N . ALA A 1 187 ? -36.796 -19.407 26.060 1.00 33.34 187 ALA A N 1
ATOM 1468 C CA . ALA A 1 187 ? -37.033 -17.967 26.123 1.00 33.34 187 ALA A CA 1
ATOM 1469 C C . ALA A 1 187 ? -35.725 -17.248 26.505 1.00 33.34 187 ALA A C 1
ATOM 1471 O O . ALA A 1 187 ? -35.109 -17.579 27.508 1.00 33.34 187 ALA A O 1
ATOM 1472 N N . ASN A 1 188 ? -35.328 -16.274 25.682 1.00 36.56 188 ASN A N 1
ATOM 1473 C CA . ASN A 1 188 ? -34.332 -15.222 25.927 1.00 36.56 188 ASN A CA 1
ATOM 1474 C C . ASN A 1 188 ? -32.877 -15.599 26.283 1.00 36.56 188 ASN A C 1
ATOM 1476 O O . ASN A 1 188 ? -32.528 -15.997 27.388 1.00 36.56 188 ASN A O 1
ATOM 1480 N N . ARG A 1 189 ? -31.991 -15.316 25.320 1.00 33.78 189 ARG A N 1
ATOM 1481 C CA . ARG A 1 189 ? -30.554 -15.067 25.524 1.00 33.78 189 ARG A CA 1
ATOM 1482 C C . ARG A 1 189 ? -30.376 -13.788 26.371 1.00 33.78 189 ARG A C 1
ATOM 1484 O O . ARG A 1 189 ? -31.084 -12.833 26.067 1.00 33.78 189 ARG A O 1
ATOM 1491 N N . PRO A 1 190 ? -29.397 -13.683 27.286 1.00 39.69 190 PRO A N 1
ATOM 1492 C CA . PRO A 1 190 ? -28.937 -12.387 27.786 1.00 39.69 190 PRO A CA 1
ATOM 1493 C C . PRO A 1 190 ? -27.643 -11.981 27.034 1.00 39.69 190 PRO A C 1
ATOM 1495 O O . PRO A 1 190 ? -26.668 -12.718 27.092 1.00 39.69 190 PRO A O 1
ATOM 1498 N N . HIS A 1 191 ? -27.455 -10.887 26.284 1.00 42.50 191 HIS A N 1
ATOM 1499 C CA . HIS A 1 191 ? -28.258 -9.701 25.961 1.00 42.50 191 HIS A CA 1
ATOM 1500 C C . HIS A 1 191 ? -29.212 -9.234 27.061 1.00 42.50 191 HIS A C 1
ATOM 1502 O O . HIS A 1 191 ? -30.386 -9.010 26.821 1.00 42.50 191 HIS A O 1
ATOM 1508 N N . ASP A 1 192 ? -28.686 -9.121 28.276 1.00 42.09 192 ASP A N 1
ATOM 1509 C CA . ASP A 1 192 ? -29.292 -8.387 29.388 1.00 42.09 192 ASP A CA 1
ATOM 1510 C C . ASP A 1 192 ? -28.192 -8.265 30.460 1.00 42.09 192 ASP A C 1
ATOM 1512 O O . ASP A 1 192 ? -27.738 -9.276 30.978 1.00 42.09 192 ASP A O 1
ATOM 1516 N N . GLN A 1 193 ? -27.616 -7.114 30.797 1.00 49.53 193 GLN A N 1
ATOM 1517 C CA . GLN A 1 193 ? -27.970 -5.728 30.516 1.00 49.53 193 GLN A CA 1
ATOM 1518 C C . GLN A 1 193 ? -26.665 -4.931 30.374 1.00 49.53 193 GLN A C 1
ATOM 1520 O O . GLN A 1 193 ? -25.811 -4.998 31.258 1.00 49.53 193 GLN A O 1
ATOM 1525 N N . MET A 1 194 ? -26.508 -4.132 29.310 1.00 64.12 194 MET A N 1
ATOM 1526 C CA . MET A 1 194 ? -25.683 -2.928 29.450 1.00 64.12 194 MET A CA 1
ATOM 1527 C C . MET A 1 194 ? -26.325 -2.123 30.578 1.00 64.12 194 MET A C 1
ATOM 1529 O O . MET A 1 194 ? -27.428 -1.601 30.414 1.00 64.12 194 MET A O 1
ATOM 1533 N N . GLN A 1 195 ? -25.677 -2.078 31.737 1.00 79.62 195 GLN A N 1
ATOM 1534 C CA . GLN A 1 195 ? -26.125 -1.260 32.854 1.00 79.62 195 GLN A CA 1
ATOM 1535 C C . GLN A 1 195 ? -25.565 0.135 32.647 1.00 79.62 195 GLN A C 1
ATOM 1537 O O . GLN A 1 195 ? -24.632 0.553 33.333 1.00 79.62 195 GLN A O 1
ATOM 1542 N N . TRP A 1 196 ? -26.121 0.825 31.649 1.00 86.31 196 TRP A N 1
ATOM 1543 C CA . TRP A 1 196 ? -25.791 2.219 31.422 1.00 86.31 196 TRP A CA 1
ATOM 1544 C C . TRP A 1 196 ? -26.012 2.985 32.718 1.00 86.31 196 TRP A C 1
ATOM 1546 O O . TRP A 1 196 ? -27.110 2.981 33.281 1.00 86.31 196 TRP A O 1
ATOM 1556 N N . THR A 1 197 ? -24.955 3.618 33.212 1.00 89.62 197 THR A N 1
ATOM 1557 C CA . THR A 1 197 ? -25.082 4.499 34.366 1.00 89.62 197 THR A CA 1
ATOM 1558 C C . THR A 1 197 ? -25.987 5.669 33.997 1.00 89.62 197 THR A C 1
ATOM 1560 O O . THR A 1 197 ? -26.108 6.042 32.826 1.00 89.62 197 THR A O 1
ATOM 1563 N N . VAL A 1 198 ? -26.605 6.297 34.993 1.00 89.81 198 VAL A N 1
ATOM 1564 C CA . VAL A 1 198 ? -27.310 7.564 34.766 1.00 89.81 198 VAL A CA 1
ATOM 1565 C C . VAL A 1 198 ? -26.338 8.564 34.130 1.00 89.81 198 VAL A C 1
ATOM 1567 O O . VAL A 1 198 ? -25.151 8.569 34.469 1.00 89.81 198 VAL A O 1
ATOM 1570 N N . LEU A 1 199 ? -26.831 9.377 33.191 1.00 89.94 199 LEU A N 1
ATOM 1571 C CA . LEU A 1 199 ? -26.057 10.471 32.612 1.00 89.94 199 LEU A CA 1
ATOM 1572 C C . LEU A 1 199 ? -25.631 11.430 33.728 1.00 89.94 199 LEU A C 1
ATOM 1574 O O . LEU A 1 199 ? -26.457 12.110 34.336 1.00 89.94 199 LEU A O 1
ATOM 1578 N N . ALA A 1 200 ? -24.334 11.461 34.008 1.00 90.88 200 ALA A N 1
ATOM 1579 C CA . ALA A 1 200 ? -23.737 12.355 34.978 1.00 90.88 200 ALA A CA 1
ATOM 1580 C C . ALA A 1 200 ? -23.363 13.664 34.285 1.00 90.88 200 ALA A C 1
ATOM 1582 O O . ALA A 1 200 ? -22.681 13.660 33.259 1.00 90.88 200 ALA A O 1
ATOM 1583 N N . LYS A 1 201 ? -23.809 14.785 34.854 1.00 91.81 201 LYS A N 1
ATOM 1584 C CA . LYS A 1 201 ? -23.425 16.120 34.397 1.00 91.81 201 LYS A CA 1
ATOM 1585 C C . LYS A 1 201 ? -21.949 16.367 34.701 1.00 91.81 201 LYS A C 1
ATOM 1587 O O . LYS A 1 201 ? -21.511 16.164 35.832 1.00 91.81 201 LYS A O 1
ATOM 1592 N N . VAL A 1 202 ? -21.217 16.856 33.712 1.00 91.56 202 VAL A N 1
ATOM 1593 C CA . VAL A 1 202 ? -19.838 17.318 33.840 1.00 91.56 202 VAL A CA 1
ATOM 1594 C C . VAL A 1 202 ? -19.823 18.836 33.723 1.00 91.56 202 VAL A C 1
ATOM 1596 O O . VAL A 1 202 ? -20.286 19.397 32.728 1.00 91.56 202 VAL A O 1
ATOM 1599 N N . ASP A 1 203 ? -19.298 19.492 34.757 1.00 89.94 203 ASP A N 1
ATOM 1600 C CA . ASP A 1 203 ? -18.977 20.917 34.723 1.00 89.94 203 ASP A CA 1
ATOM 1601 C C . ASP A 1 203 ? -17.652 21.105 33.981 1.00 89.94 203 ASP A C 1
ATOM 1603 O O . ASP A 1 203 ? -16.610 20.591 34.393 1.00 89.94 203 ASP A O 1
ATOM 1607 N N . ALA A 1 204 ? -17.712 21.822 32.865 1.00 88.06 204 ALA A N 1
ATOM 1608 C CA . ALA A 1 204 ? -16.581 22.085 31.993 1.00 88.06 204 ALA A CA 1
ATOM 1609 C C . ALA A 1 204 ? -16.248 23.583 31.908 1.00 88.06 204 ALA A C 1
ATOM 1611 O O . ALA A 1 204 ? -15.570 24.017 30.975 1.00 88.06 204 ALA A O 1
ATOM 1612 N N . SER A 1 205 ? -16.690 24.378 32.887 1.00 85.69 205 SER A N 1
ATOM 1613 C CA . SER A 1 205 ? -16.448 25.827 32.970 1.00 85.69 205 SER A CA 1
ATOM 1614 C C . SER A 1 205 ? -14.969 26.221 32.947 1.00 85.69 205 SER A C 1
ATOM 1616 O O . SER A 1 205 ? -14.629 27.298 32.457 1.00 85.69 205 SER A O 1
ATOM 1618 N N . SER A 1 206 ? -14.077 25.343 33.409 1.00 81.50 206 SER A N 1
ATOM 1619 C CA . SER A 1 206 ? -12.625 25.546 33.370 1.00 81.50 206 SER A CA 1
ATOM 1620 C C . SER A 1 206 ? -11.996 25.319 31.988 1.00 81.50 206 SER A C 1
ATOM 1622 O O . SER A 1 206 ? -10.886 25.793 31.753 1.00 81.50 206 SER A O 1
ATOM 1624 N N . GLY A 1 207 ? -12.676 24.606 31.080 1.00 79.00 207 GLY A N 1
ATOM 1625 C CA . GLY A 1 207 ? -12.125 24.169 29.789 1.00 79.00 207 GLY A CA 1
ATOM 1626 C C . GLY A 1 207 ? -12.909 24.610 28.548 1.00 79.00 207 GLY A C 1
ATOM 1627 O O . GLY A 1 207 ? -12.373 24.537 27.444 1.00 79.00 207 GLY A O 1
ATOM 1628 N N . ILE A 1 208 ? -14.152 25.074 28.703 1.00 85.50 208 ILE A N 1
ATOM 1629 C CA . ILE A 1 208 ? -15.045 25.469 27.603 1.00 85.50 208 ILE A CA 1
ATOM 1630 C C . ILE A 1 208 ? -15.500 26.926 27.808 1.00 85.50 208 ILE A C 1
ATOM 1632 O O . ILE A 1 208 ? -16.101 27.228 28.841 1.00 85.50 208 ILE A O 1
ATOM 1636 N N . PRO A 1 209 ? -15.261 27.850 26.856 1.00 83.50 209 PRO A N 1
ATOM 1637 C CA . PRO A 1 209 ? -15.840 29.197 26.879 1.00 83.50 209 PRO A CA 1
ATOM 1638 C C . PRO A 1 209 ? -17.373 29.199 26.768 1.00 83.50 209 PRO A C 1
ATOM 1640 O O . PRO A 1 209 ? -17.955 28.322 26.137 1.00 83.50 209 PRO A O 1
ATOM 1643 N N . LEU A 1 210 ? -18.036 30.231 27.308 1.00 84.94 210 LEU A N 1
ATOM 1644 C CA . LEU A 1 210 ? -19.508 30.361 27.309 1.00 84.94 210 LEU A CA 1
ATOM 1645 C C . LEU A 1 210 ? -20.158 30.281 25.918 1.00 84.94 210 LEU A C 1
ATOM 1647 O O . LEU A 1 210 ? -21.310 29.877 25.807 1.00 84.94 210 LEU A O 1
ATOM 1651 N N . ASN A 1 211 ? -19.438 30.694 24.878 1.00 87.12 211 ASN A N 1
ATOM 1652 C CA . ASN A 1 211 ? -19.919 30.794 23.503 1.00 87.12 211 ASN A CA 1
ATOM 1653 C C . ASN A 1 211 ? -19.338 29.723 22.564 1.00 87.12 211 ASN A C 1
ATOM 1655 O O . ASN A 1 211 ? -19.472 29.870 21.354 1.00 87.12 211 ASN A O 1
ATOM 1659 N N . ALA A 1 212 ? -18.665 28.694 23.086 1.00 87.50 212 ALA A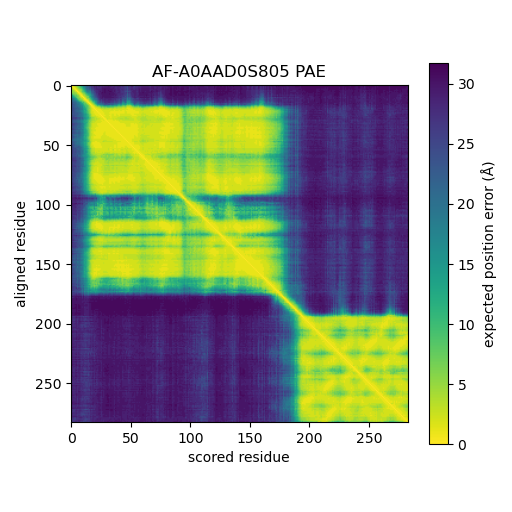 N 1
ATOM 1660 C CA . ALA A 1 212 ? -18.138 27.612 22.258 1.00 87.50 212 ALA A CA 1
ATOM 1661 C C . ALA A 1 212 ? -19.275 26.738 21.700 1.00 87.50 212 ALA A C 1
ATOM 1663 O O . ALA A 1 212 ? -20.111 26.257 22.462 1.00 87.50 212 ALA A O 1
ATOM 1664 N N . GLY A 1 213 ? -19.279 26.505 20.385 1.00 82.75 213 GLY A N 1
ATOM 1665 C CA . GLY A 1 213 ? -20.205 25.591 19.714 1.00 82.75 213 GLY A CA 1
ATOM 1666 C C . GLY A 1 213 ? -19.779 24.122 19.804 1.00 82.75 213 GLY A C 1
ATOM 1667 O O . GLY A 1 213 ? -20.627 23.228 19.770 1.00 82.75 213 GLY A O 1
ATOM 1668 N N . PHE A 1 214 ? -18.478 23.849 19.966 1.00 90.19 214 PHE A N 1
ATOM 1669 C CA . PHE A 1 214 ? -17.940 22.493 20.108 1.00 90.19 214 PHE A CA 1
ATOM 1670 C C . PHE A 1 214 ? -16.803 22.415 21.131 1.00 90.19 214 PHE A C 1
ATOM 1672 O O . PHE A 1 214 ? -16.063 23.376 21.336 1.00 90.19 214 PHE A O 1
ATOM 1679 N N . ALA A 1 215 ? -16.613 21.230 21.710 1.00 89.38 215 ALA A N 1
ATOM 1680 C CA . ALA A 1 215 ? -15.478 20.888 22.559 1.00 89.38 215 ALA A CA 1
ATOM 1681 C C . ALA A 1 215 ? -14.822 19.574 22.118 1.00 89.38 215 ALA A C 1
ATOM 1683 O O . ALA A 1 215 ? -15.499 18.632 21.705 1.00 89.38 215 ALA A O 1
ATOM 1684 N N . SER A 1 216 ? -1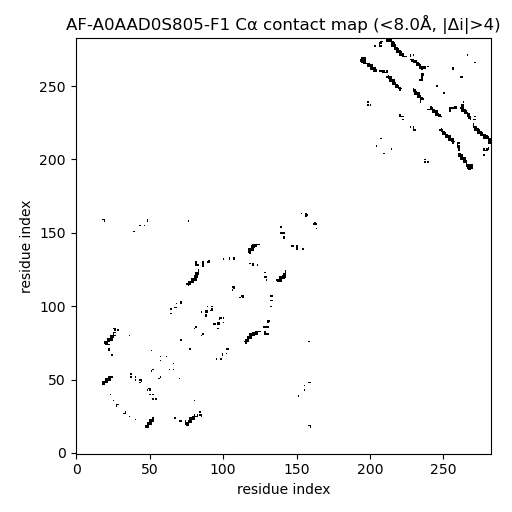3.500 19.504 22.249 1.00 92.00 216 SER A N 1
ATOM 1685 C CA . SER A 1 216 ? -12.714 18.282 22.073 1.00 92.00 216 SER A CA 1
ATOM 1686 C C . SER A 1 216 ? -12.474 17.648 23.438 1.00 92.00 216 SER A C 1
ATOM 1688 O O . SER A 1 216 ? -11.813 18.235 24.296 1.00 92.00 216 SER A O 1
ATOM 1690 N N . ILE A 1 217 ? -13.016 16.450 23.637 1.00 91.50 217 ILE A N 1
ATOM 1691 C CA . ILE A 1 217 ? -13.001 15.718 24.903 1.00 91.50 217 ILE A CA 1
ATOM 1692 C C . ILE A 1 217 ? -12.081 14.511 24.760 1.00 91.50 217 ILE A C 1
ATOM 1694 O O . ILE A 1 217 ? -12.315 13.640 23.924 1.00 91.50 217 ILE A O 1
ATOM 1698 N N . GLN A 1 218 ? -11.044 14.448 25.589 1.00 92.75 218 GLN A N 1
ATOM 1699 C CA . GLN A 1 218 ? -10.190 13.277 25.733 1.00 92.75 218 GLN A CA 1
ATOM 1700 C C . GLN A 1 218 ? -10.702 12.403 26.875 1.00 92.75 218 GLN A C 1
ATOM 1702 O O . GLN A 1 218 ? -11.068 12.918 27.932 1.00 92.75 218 GLN A O 1
ATOM 1707 N N . TYR A 1 219 ? -10.693 11.086 26.676 1.00 91.25 219 TYR A N 1
ATOM 1708 C CA . TYR A 1 219 ? -11.095 10.130 27.700 1.00 91.25 219 TYR A CA 1
ATOM 1709 C C . TYR A 1 219 ? -10.139 8.938 27.801 1.00 91.25 219 TYR A C 1
ATOM 1711 O O . TYR A 1 219 ? -9.491 8.542 26.827 1.00 91.25 219 TYR A O 1
ATOM 1719 N N . ARG A 1 220 ? -10.111 8.326 28.985 1.00 91.81 220 ARG A N 1
ATOM 1720 C CA . ARG A 1 220 ? -9.508 7.020 29.273 1.00 91.81 220 ARG A CA 1
ATOM 1721 C C . ARG A 1 220 ? -10.469 6.215 30.147 1.00 91.81 220 ARG A C 1
ATOM 1723 O O . ARG A 1 220 ? -10.989 6.770 31.108 1.00 91.81 220 ARG A O 1
ATOM 1730 N N . LEU A 1 221 ? -10.705 4.944 29.815 1.00 90.44 221 LEU A N 1
ATOM 1731 C CA . LEU A 1 221 ? -11.597 4.017 30.524 1.00 90.44 221 LEU A CA 1
ATOM 1732 C C . LEU A 1 221 ? -10.839 2.759 30.949 1.00 90.44 221 LEU A C 1
ATOM 1734 O O . LEU A 1 221 ? -10.018 2.242 30.190 1.00 90.44 221 LEU A O 1
ATOM 1738 N N . TRP A 1 222 ? -11.158 2.224 32.122 1.00 89.00 222 TRP A N 1
ATOM 1739 C CA . TRP A 1 222 ? -10.646 0.932 32.581 1.00 89.00 222 TRP A CA 1
ATOM 1740 C C . TRP A 1 222 ? -11.606 0.276 33.579 1.00 89.00 222 TRP A C 1
ATOM 1742 O O . TRP A 1 222 ? -12.542 0.905 34.070 1.00 89.00 222 TRP A O 1
ATOM 1752 N N . SER A 1 223 ? -11.407 -1.012 33.855 1.00 89.75 223 SER A N 1
ATOM 1753 C CA . SER A 1 223 ? -12.128 -1.736 34.902 1.00 89.75 223 SER A CA 1
ATOM 1754 C C . SER A 1 223 ? -11.232 -2.817 35.493 1.00 89.75 223 SER A C 1
ATOM 1756 O O . SER A 1 223 ? -10.486 -3.467 34.761 1.00 89.75 223 SER A O 1
ATOM 1758 N N . ASP A 1 224 ? -11.332 -3.018 36.804 1.00 83.06 224 ASP A N 1
ATOM 1759 C CA . ASP A 1 224 ? -10.626 -4.087 37.517 1.00 83.06 224 ASP A CA 1
ATOM 1760 C C . ASP A 1 224 ? -11.309 -5.458 37.324 1.00 83.06 224 ASP A C 1
ATOM 1762 O O . ASP A 1 224 ? -10.743 -6.497 37.665 1.00 83.06 224 ASP A O 1
ATOM 1766 N N . GLU A 1 225 ? -12.528 -5.478 36.765 1.00 78.69 225 GLU A N 1
ATOM 1767 C CA . GLU A 1 225 ? -13.296 -6.695 36.497 1.00 78.69 225 GLU A CA 1
ATOM 1768 C C . GLU A 1 225 ? -13.129 -7.151 35.032 1.00 78.69 225 GLU A C 1
ATOM 1770 O O . GLU A 1 225 ? -13.459 -6.411 34.096 1.00 78.69 225 GLU A O 1
ATOM 1775 N N . PRO A 1 226 ? -12.644 -8.385 34.791 1.00 70.06 226 PRO A N 1
ATOM 1776 C CA . PRO A 1 226 ? -12.486 -8.897 33.439 1.00 70.06 226 PRO A CA 1
ATOM 1777 C C . PRO A 1 226 ? -13.851 -9.092 32.769 1.00 70.06 226 PRO A C 1
ATOM 1779 O O . PRO A 1 226 ? -14.771 -9.664 33.347 1.00 70.06 226 PRO A O 1
ATOM 1782 N N . GLY A 1 227 ? -13.965 -8.654 31.514 1.00 76.44 227 GLY A N 1
ATOM 1783 C CA . GLY A 1 227 ? -15.185 -8.807 30.714 1.00 76.44 227 GLY A CA 1
ATOM 1784 C C . GLY A 1 227 ? -16.178 -7.647 30.812 1.00 76.44 227 GLY A C 1
ATOM 1785 O O . GLY A 1 227 ? -17.182 -7.673 30.104 1.00 76.44 227 GLY A O 1
ATOM 1786 N N . VAL A 1 228 ? -15.896 -6.611 31.613 1.00 80.56 228 VAL A N 1
ATOM 1787 C CA . VAL A 1 228 ? -16.681 -5.367 31.605 1.00 80.56 228 VAL A CA 1
ATOM 1788 C C . VAL A 1 228 ? -16.479 -4.635 30.268 1.00 80.56 228 VAL A C 1
ATOM 1790 O O . VAL A 1 228 ? -15.343 -4.289 29.931 1.00 80.56 228 VAL A O 1
ATOM 1793 N N . PRO A 1 229 ? -17.544 -4.363 29.488 1.00 84.25 229 PRO A N 1
ATOM 1794 C CA . PRO A 1 229 ? -17.429 -3.566 28.272 1.00 84.25 229 PRO A CA 1
ATOM 1795 C C . PRO A 1 229 ? -16.998 -2.138 28.614 1.00 84.25 229 PRO A C 1
ATOM 1797 O O . PRO A 1 229 ? -17.620 -1.501 29.463 1.00 84.25 229 PRO A O 1
ATOM 1800 N N . LEU A 1 230 ? -15.967 -1.625 27.941 1.00 89.75 230 LEU A N 1
ATOM 1801 C CA . LEU A 1 230 ? -15.486 -0.248 28.095 1.00 89.75 230 LEU A CA 1
ATOM 1802 C C . LEU A 1 230 ? -16.119 0.644 27.021 1.00 89.75 230 LEU A C 1
ATOM 1804 O O . LEU A 1 230 ? -15.542 0.834 25.946 1.00 89.75 230 LEU A O 1
ATOM 1808 N N . LEU A 1 231 ? -17.323 1.144 27.301 1.00 91.94 231 LEU A N 1
ATOM 1809 C CA . LEU A 1 231 ? -18.037 2.100 26.459 1.00 91.94 231 LEU A CA 1
ATOM 1810 C C . LEU A 1 231 ? -18.344 3.376 27.247 1.00 91.94 231 LEU A C 1
ATOM 1812 O O . LEU A 1 231 ? -18.647 3.336 28.443 1.00 91.94 231 LEU A O 1
ATOM 1816 N N . LEU A 1 232 ? -18.307 4.496 26.538 1.00 93.12 232 LEU A N 1
ATOM 1817 C CA . LEU A 1 232 ? -18.643 5.826 27.025 1.00 93.12 232 LEU A CA 1
ATOM 1818 C C . LEU A 1 232 ? -19.687 6.436 26.095 1.00 93.12 232 LEU A C 1
ATOM 1820 O O . LEU A 1 232 ? -19.502 6.463 24.883 1.00 93.12 232 LEU A O 1
ATOM 1824 N N . ARG A 1 233 ? -20.758 6.978 26.663 1.00 94.94 233 ARG A N 1
ATOM 1825 C CA . ARG A 1 233 ? -21.707 7.834 25.961 1.00 94.94 233 ARG A CA 1
ATOM 1826 C C . ARG A 1 233 ? -21.448 9.278 26.362 1.00 94.94 233 ARG A C 1
ATOM 1828 O O . ARG A 1 233 ? -21.520 9.599 27.545 1.00 94.94 233 ARG A O 1
ATOM 1835 N N . LEU A 1 234 ? -21.167 10.132 25.383 1.00 93.88 234 LEU A N 1
ATOM 1836 C CA . LEU A 1 234 ? -21.084 11.583 25.555 1.00 93.88 234 LEU A CA 1
ATOM 1837 C C . LEU A 1 234 ? -22.355 12.217 25.008 1.00 93.88 234 LEU A C 1
ATOM 1839 O O . LEU A 1 234 ? -22.732 11.909 23.881 1.00 93.88 234 LEU A O 1
ATOM 1843 N N . SER A 1 235 ? -22.991 13.099 25.774 1.00 92.50 235 SER A N 1
ATOM 1844 C CA . SER A 1 235 ? -24.211 13.805 25.377 1.00 92.50 235 SER A CA 1
ATOM 1845 C C . SER A 1 235 ? -24.086 15.308 25.586 1.00 92.50 235 SER A C 1
ATOM 1847 O O . SER A 1 235 ? -23.493 15.754 26.571 1.00 92.50 235 SER A O 1
ATOM 1849 N N . SER A 1 236 ? -24.674 16.087 24.679 1.00 88.00 236 SER A N 1
ATOM 1850 C CA . SER A 1 236 ? -24.729 17.548 24.792 1.00 88.00 236 SER A CA 1
ATOM 1851 C C . SER A 1 236 ? -25.863 18.044 25.701 1.00 88.00 236 SER A C 1
ATOM 1853 O O . SER A 1 236 ? -25.832 19.189 26.147 1.00 88.00 236 SER A O 1
ATOM 1855 N N . ASN A 1 237 ? -26.852 17.190 25.985 1.00 85.31 237 ASN A N 1
ATOM 1856 C CA . ASN A 1 237 ? -28.006 17.488 26.832 1.00 85.31 237 ASN A CA 1
ATOM 1857 C C . ASN A 1 237 ? -28.269 16.391 27.875 1.00 85.31 237 ASN A C 1
ATOM 1859 O O . ASN A 1 237 ? -27.831 15.242 27.726 1.00 85.31 237 ASN A O 1
ATOM 1863 N N . ALA A 1 238 ? -29.030 16.747 28.911 1.00 83.88 238 ALA A N 1
ATOM 1864 C CA . ALA A 1 238 ? -29.387 15.842 30.002 1.00 83.88 238 ALA A CA 1
ATOM 1865 C C . ALA A 1 238 ? -30.250 14.648 29.551 1.00 83.88 238 ALA A C 1
ATOM 1867 O O . ALA A 1 238 ? -30.168 13.576 30.151 1.00 83.88 238 ALA A O 1
ATOM 1868 N N . GLU A 1 239 ? -31.059 14.801 28.492 1.00 80.56 239 GLU A N 1
ATOM 1869 C CA . GLU A 1 239 ? -31.926 13.721 27.998 1.00 80.56 239 GLU A CA 1
ATOM 1870 C C . GLU A 1 239 ? -31.179 12.636 27.205 1.00 80.56 239 GLU A C 1
ATOM 1872 O O . GLU A 1 239 ? -31.733 11.563 26.967 1.00 80.56 239 GLU A O 1
ATOM 1877 N N . GLY A 1 240 ? -29.937 12.883 26.772 1.00 78.56 240 GLY A N 1
ATOM 1878 C CA . GLY A 1 240 ? -29.182 11.917 25.965 1.00 78.56 240 GLY A CA 1
ATOM 1879 C C . GLY A 1 240 ? -29.551 11.893 24.477 1.00 78.56 240 GLY A C 1
ATOM 1880 O O . GLY A 1 240 ? -29.000 11.080 23.732 1.00 78.56 240 GLY A O 1
ATOM 1881 N N . THR A 1 241 ? -30.472 12.754 24.033 1.00 76.81 241 THR A N 1
ATOM 1882 C CA . THR A 1 241 ? -30.992 12.803 22.653 1.00 76.81 241 THR A CA 1
ATOM 1883 C C . THR A 1 241 ? -29.905 13.122 21.629 1.00 76.81 241 THR A C 1
ATOM 1885 O O . THR A 1 241 ? -29.963 12.654 20.495 1.00 76.81 241 THR A O 1
ATOM 1888 N N . LEU A 1 242 ? -28.905 13.909 22.030 1.00 77.06 242 LEU A N 1
ATOM 1889 C CA . LEU A 1 242 ? -27.762 14.289 21.206 1.00 77.06 242 LEU A CA 1
ATOM 1890 C C . LEU A 1 242 ? -26.500 13.654 21.780 1.00 77.06 242 LEU A C 1
ATOM 1892 O O . LEU A 1 242 ? -25.654 14.328 22.371 1.00 77.06 242 LEU A O 1
ATOM 1896 N N . SER A 1 243 ? -26.411 12.332 21.631 1.00 83.81 243 SER A N 1
ATOM 1897 C CA . SER A 1 243 ? -25.304 11.549 22.161 1.00 83.81 243 SER A CA 1
ATOM 1898 C C . SER A 1 243 ? -24.539 10.767 21.102 1.00 83.81 243 SER A C 1
ATOM 1900 O O . SER A 1 243 ? -25.057 10.409 20.047 1.00 83.81 243 SER A O 1
ATOM 1902 N N . GLN A 1 244 ? -23.274 10.508 21.414 1.00 87.88 244 GLN A N 1
ATOM 1903 C CA . GLN A 1 244 ? -22.395 9.616 20.671 1.00 87.88 244 GLN A CA 1
ATOM 1904 C C . GLN A 1 244 ? -21.849 8.545 21.610 1.00 87.88 244 GLN A C 1
ATOM 1906 O O . GLN A 1 244 ? -21.528 8.830 22.768 1.00 87.88 244 GLN A O 1
ATOM 1911 N N . GLU A 1 245 ? -21.735 7.321 21.105 1.00 90.31 245 GLU A N 1
ATOM 1912 C CA . GLU A 1 245 ? -21.138 6.201 21.826 1.00 90.31 245 GLU A CA 1
ATOM 1913 C C . GLU A 1 245 ? -19.722 5.946 21.324 1.00 90.31 245 GLU A C 1
ATOM 1915 O O . GLU A 1 245 ? -19.455 5.901 20.124 1.00 90.31 245 GLU A O 1
ATOM 1920 N N . LEU A 1 246 ? -18.812 5.785 22.272 1.00 86.31 246 LEU A N 1
ATOM 1921 C CA . LEU A 1 246 ? -17.386 5.639 22.058 1.00 86.31 246 LEU A CA 1
ATOM 1922 C C . LEU A 1 246 ? -16.944 4.337 22.715 1.00 86.31 246 LEU A C 1
ATOM 1924 O O . LEU A 1 246 ? -17.342 4.031 23.841 1.00 86.31 246 LEU A O 1
ATOM 1928 N N . SER A 1 247 ? -16.119 3.566 22.014 1.00 84.44 247 SER A N 1
ATOM 1929 C CA . SER A 1 247 ? -15.656 2.258 22.475 1.00 84.44 247 SER A CA 1
ATOM 1930 C C . SER A 1 247 ? -14.151 2.229 22.684 1.00 84.44 247 SER A C 1
ATOM 1932 O O . SER A 1 247 ? -13.403 2.788 21.883 1.00 84.44 247 SER A O 1
ATOM 1934 N N . GLY A 1 248 ? -13.709 1.489 23.696 1.00 80.69 248 GLY A N 1
ATOM 1935 C CA . GLY A 1 248 ? -12.298 1.192 23.923 1.00 80.69 248 GLY A CA 1
ATOM 1936 C C . GLY A 1 248 ? -11.679 1.966 25.091 1.00 80.69 248 GLY A C 1
ATOM 1937 O O . GLY A 1 248 ? -12.333 2.802 25.713 1.00 80.69 248 GLY A O 1
ATOM 1938 N N . PRO A 1 249 ? -10.408 1.672 25.415 1.00 84.75 249 PRO A N 1
ATOM 1939 C CA . PRO A 1 249 ? -9.769 2.123 26.651 1.00 84.75 249 PRO A CA 1
ATOM 1940 C C . PRO A 1 249 ? -9.370 3.605 26.655 1.00 84.75 249 PRO A C 1
ATOM 1942 O O . PRO A 1 249 ? -9.059 4.145 27.711 1.00 84.75 249 PRO A O 1
ATOM 1945 N N . SER A 1 250 ? -9.353 4.284 25.508 1.00 90.62 250 SER A N 1
ATOM 1946 C CA . SER A 1 250 ? -9.075 5.723 25.423 1.00 90.62 250 SER A CA 1
ATOM 1947 C C . SER A 1 250 ? -9.438 6.282 24.053 1.00 90.62 250 SER A C 1
ATOM 1949 O O . SER A 1 250 ? -9.409 5.542 23.070 1.00 90.62 250 SER A O 1
ATOM 1951 N N . GLY A 1 251 ? -9.682 7.587 23.970 1.00 87.75 251 GLY A N 1
ATOM 1952 C CA . GLY A 1 251 ? -9.902 8.275 22.701 1.00 87.75 251 GLY A CA 1
ATOM 1953 C C . GLY A 1 251 ? -10.071 9.783 22.855 1.00 87.75 251 GLY A C 1
ATOM 1954 O O . GLY A 1 251 ? -9.991 10.328 23.956 1.00 87.75 251 GLY A O 1
ATOM 1955 N N . VAL A 1 252 ? -10.302 10.451 21.727 1.00 90.75 252 VAL A N 1
ATOM 1956 C CA . VAL A 1 252 ? -10.686 11.864 21.659 1.00 90.75 252 VAL A CA 1
ATOM 1957 C C . VAL A 1 252 ? -11.955 11.959 20.826 1.00 90.75 252 VAL A C 1
ATOM 1959 O O . VAL A 1 252 ? -12.025 11.376 19.746 1.00 90.75 252 VAL A O 1
ATOM 1962 N N . ALA A 1 253 ? -12.947 12.691 21.318 1.00 88.81 253 ALA A N 1
ATOM 1963 C CA . ALA A 1 253 ? -14.207 12.904 20.628 1.00 88.81 253 ALA A CA 1
ATOM 1964 C C . ALA A 1 253 ? -14.560 14.388 20.593 1.00 88.81 253 ALA A C 1
ATOM 1966 O O . ALA A 1 253 ? -14.386 15.110 21.574 1.00 88.81 253 ALA A O 1
ATOM 1967 N N . LYS A 1 254 ? -15.081 14.836 19.451 1.00 92.69 254 LYS A N 1
ATOM 1968 C CA . LYS A 1 254 ? -15.642 16.176 19.300 1.00 92.69 254 LYS A CA 1
ATOM 1969 C C . LYS A 1 254 ? -17.113 16.134 19.694 1.00 92.69 254 LYS A C 1
ATOM 1971 O O . LYS A 1 254 ? -17.844 15.260 19.233 1.00 92.69 254 LYS A O 1
ATOM 1976 N N . LEU A 1 255 ? -17.542 17.050 20.550 1.00 91.69 255 LEU A N 1
ATOM 1977 C CA . LEU A 1 255 ? -18.910 17.133 21.049 1.00 91.69 255 LEU A CA 1
ATOM 1978 C C . LEU A 1 255 ? -19.464 18.533 20.793 1.00 91.69 255 LEU A C 1
ATOM 1980 O O . LEU A 1 255 ? -18.791 19.525 21.059 1.00 91.69 255 LEU A O 1
ATOM 1984 N N . MET A 1 256 ? -20.690 18.608 20.281 1.00 88.50 256 MET A N 1
ATOM 1985 C CA . MET A 1 256 ? -21.433 19.865 20.193 1.00 88.50 256 MET A CA 1
ATOM 1986 C C . MET A 1 256 ? -21.856 20.309 21.593 1.00 88.50 256 MET A C 1
ATOM 1988 O O . MET A 1 256 ? -22.349 19.497 22.372 1.00 88.50 256 MET A O 1
ATOM 1992 N N . ILE A 1 257 ? -21.695 21.589 21.909 1.00 89.31 257 ILE A N 1
ATOM 1993 C CA . ILE A 1 257 ? -22.078 22.152 23.203 1.00 89.31 257 ILE A CA 1
ATOM 1994 C C . ILE A 1 257 ? -23.411 22.880 23.036 1.00 89.31 257 ILE A C 1
ATOM 1996 O O . ILE A 1 257 ? -23.470 23.989 22.517 1.00 89.31 257 ILE A O 1
ATOM 2000 N N . SER A 1 258 ? -24.502 22.226 23.443 1.00 84.38 258 SER A N 1
ATOM 2001 C CA . SER A 1 258 ? -25.847 22.822 23.429 1.00 84.38 258 SER A CA 1
ATOM 2002 C C . SER A 1 258 ? -26.195 23.543 24.731 1.00 84.38 258 SER A C 1
ATOM 2004 O O . SER A 1 258 ? -26.980 24.487 24.720 1.00 84.38 258 SER A O 1
ATOM 2006 N N . GLU A 1 259 ? -25.605 23.114 25.848 1.00 85.50 259 GLU A N 1
ATOM 2007 C CA . GLU A 1 259 ? -25.703 23.784 27.144 1.00 85.50 259 GLU A CA 1
ATOM 2008 C C . GLU A 1 259 ? -24.355 24.444 27.467 1.00 85.50 259 GLU A C 1
ATOM 2010 O O . GLU A 1 259 ? -23.332 23.755 27.427 1.00 85.50 259 GLU A O 1
ATOM 2015 N N . PRO A 1 260 ? -24.308 25.748 27.803 1.00 85.38 260 PRO A N 1
ATOM 2016 C CA . PRO A 1 260 ? -23.048 26.432 28.056 1.00 85.38 260 PRO A CA 1
ATOM 2017 C C . PRO A 1 260 ? -22.185 25.696 29.082 1.00 85.38 260 PRO A C 1
ATOM 2019 O O . PRO A 1 260 ? -22.619 25.409 30.201 1.00 85.38 260 PRO A O 1
ATOM 2022 N N . GLN A 1 261 ? -20.944 25.410 28.681 1.00 88.19 261 GLN A N 1
ATOM 2023 C CA . GLN A 1 261 ? -19.897 24.859 29.546 1.00 88.19 261 GLN A CA 1
ATOM 2024 C C . GLN A 1 261 ? -20.278 23.542 30.245 1.00 88.19 261 GLN A C 1
ATOM 2026 O O . GLN A 1 261 ? -19.765 23.228 31.319 1.00 88.19 261 GLN A O 1
ATOM 2031 N N . THR A 1 262 ? -21.193 22.778 29.650 1.00 90.31 262 THR A N 1
ATOM 2032 C CA . THR A 1 262 ? -21.756 21.564 30.237 1.00 90.31 262 THR A CA 1
ATOM 2033 C C . THR A 1 262 ? -21.810 20.453 29.197 1.00 90.31 262 THR A C 1
ATOM 2035 O O . THR A 1 262 ? -22.141 20.684 28.036 1.00 90.31 262 THR A O 1
ATOM 2038 N N . PHE A 1 263 ? -21.533 19.227 29.632 1.00 93.06 263 PHE A N 1
ATOM 2039 C CA . PHE A 1 263 ? -21.876 18.015 28.893 1.00 93.06 263 PHE A CA 1
ATOM 2040 C C . PHE A 1 263 ? -22.205 16.876 29.859 1.00 93.06 263 PHE A C 1
ATOM 2042 O O . PHE A 1 263 ? -22.061 17.020 31.073 1.00 93.06 263 PHE A O 1
ATOM 2049 N N . TYR A 1 264 ? -22.659 15.743 29.332 1.00 94.19 264 TYR A N 1
ATOM 2050 C CA . TYR A 1 264 ? -23.096 14.608 30.137 1.00 94.19 264 TYR A CA 1
ATOM 2051 C C . TYR A 1 264 ? -22.399 13.322 29.701 1.00 94.19 264 TYR A C 1
ATOM 2053 O O . TYR A 1 264 ? -22.185 13.098 28.508 1.00 94.19 264 TYR A O 1
ATOM 2061 N N . VAL A 1 265 ? -22.050 12.474 30.670 1.00 94.94 265 VAL A N 1
ATOM 2062 C CA . VAL A 1 265 ? -21.359 11.196 30.443 1.00 94.94 265 VAL A CA 1
ATOM 2063 C C . VAL A 1 265 ? -22.136 10.029 31.036 1.00 94.94 265 VAL A C 1
ATOM 2065 O O . VAL A 1 265 ? -22.731 10.143 32.104 1.00 94.94 265 VAL A O 1
ATOM 2068 N N . SER A 1 266 ? -22.132 8.889 30.356 1.00 93.94 266 SER A N 1
ATOM 2069 C CA . SER A 1 266 ? -22.679 7.629 30.867 1.00 93.94 266 SER A CA 1
ATOM 2070 C C . SER A 1 266 ? -21.773 6.475 30.449 1.00 93.94 266 SER A C 1
ATOM 2072 O O . SER A 1 266 ? -21.162 6.522 29.382 1.00 93.94 266 SER A O 1
ATOM 2074 N N . PHE A 1 267 ? -21.665 5.451 31.288 1.00 93.88 267 PHE A N 1
ATOM 2075 C CA . PHE A 1 267 ? -20.777 4.313 31.067 1.00 93.88 267 PHE A CA 1
ATOM 2076 C C . PHE A 1 267 ? -21.580 3.031 30.932 1.00 93.88 267 PHE A C 1
ATOM 2078 O O . PHE A 1 267 ? -22.599 2.871 31.597 1.00 93.88 267 PHE A O 1
ATOM 2085 N N . SER A 1 268 ? -21.096 2.091 30.123 1.00 89.44 268 SER A N 1
ATOM 2086 C CA . SER A 1 268 ? -21.751 0.795 29.874 1.00 89.44 268 SER A CA 1
ATOM 2087 C C . SER A 1 268 ? -21.961 -0.074 31.114 1.00 89.44 268 SER A C 1
ATOM 2089 O O . SER A 1 268 ? -22.730 -1.037 31.052 1.00 89.44 268 SER A O 1
ATOM 2091 N N . HIS A 1 269 ? -21.251 0.215 32.207 1.00 90.19 269 HIS A N 1
ATOM 2092 C CA . HIS A 1 269 ? -21.357 -0.514 33.461 1.00 90.19 269 HIS A CA 1
ATOM 2093 C C . HIS A 1 269 ? -20.889 0.349 34.653 1.00 90.19 269 HIS A C 1
ATOM 2095 O O . HIS A 1 269 ? -19.906 1.080 34.505 1.00 90.19 269 HIS A O 1
ATOM 2101 N N . PRO A 1 270 ? -21.473 0.216 35.864 1.00 87.06 270 PRO A N 1
ATOM 2102 C CA . PRO A 1 270 ? -21.047 0.964 37.059 1.00 87.06 270 PRO A CA 1
ATOM 2103 C C . PRO A 1 270 ? -19.6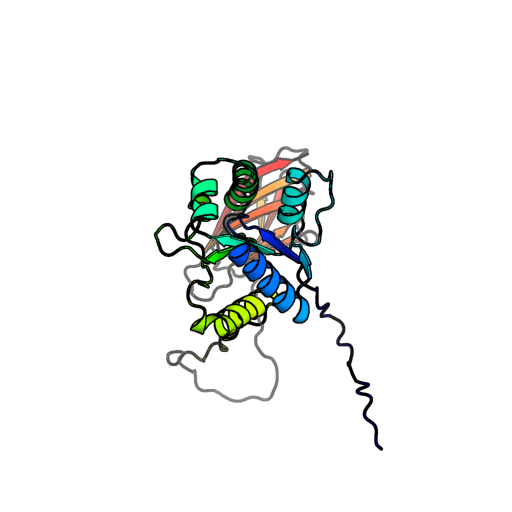05 0.697 37.519 1.00 87.06 270 PRO A C 1
ATOM 2105 O O . PRO A 1 270 ? -19.074 1.427 38.350 1.00 87.06 270 PRO A O 1
ATOM 2108 N N . ARG A 1 271 ? -18.977 -0.373 37.016 1.00 87.69 271 ARG A N 1
ATOM 2109 C CA . ARG A 1 271 ? -17.577 -0.738 37.312 1.00 87.69 271 ARG A CA 1
ATOM 2110 C C . ARG A 1 271 ? -16.567 -0.142 36.331 1.00 87.69 271 ARG A C 1
ATOM 2112 O O . ARG A 1 271 ? -15.376 -0.422 36.461 1.00 87.69 271 ARG A O 1
ATOM 2119 N N . VAL A 1 272 ? -17.023 0.623 35.340 1.00 89.25 272 VAL A N 1
ATOM 2120 C CA . VAL A 1 272 ? -16.131 1.387 34.465 1.00 89.25 272 VAL A CA 1
ATOM 2121 C C . VAL A 1 272 ? -15.615 2.591 35.248 1.00 89.25 272 VAL A C 1
ATOM 2123 O O . VAL A 1 272 ? -16.391 3.397 35.754 1.00 89.25 272 VAL A O 1
ATOM 2126 N N . GLN A 1 273 ? -14.297 2.695 35.349 1.00 91.31 273 GLN A N 1
ATOM 2127 C CA . GLN A 1 273 ? -13.586 3.859 35.861 1.00 91.31 273 GLN A CA 1
ATOM 2128 C C . GLN A 1 273 ? -13.135 4.723 34.679 1.00 91.31 273 GLN A C 1
ATOM 2130 O O . GLN A 1 273 ? -12.938 4.212 33.571 1.00 91.31 273 GLN A O 1
ATOM 2135 N N . SER A 1 274 ? -12.997 6.033 34.899 1.00 91.06 274 SER A N 1
ATOM 2136 C CA . SER A 1 274 ? -12.709 6.977 33.819 1.00 91.06 274 SER A CA 1
ATOM 2137 C C . SER A 1 274 ? -11.863 8.173 34.235 1.00 91.06 274 SER A C 1
ATOM 2139 O O . SER A 1 274 ? -11.990 8.677 35.349 1.00 91.06 274 SER A O 1
ATOM 2141 N N . GLU A 1 275 ? -11.119 8.707 33.275 1.00 93.06 275 GLU A N 1
ATOM 2142 C CA . GLU A 1 275 ? -10.496 10.029 33.301 1.00 93.06 275 GLU A CA 1
ATOM 2143 C C . GLU A 1 275 ? -10.986 10.796 32.066 1.00 93.06 275 GLU A C 1
ATOM 2145 O O . GLU A 1 275 ? -10.903 10.270 30.954 1.00 93.06 275 GLU A O 1
ATOM 2150 N N . ILE A 1 276 ? -11.551 11.994 32.249 1.00 92.19 276 ILE A N 1
ATOM 2151 C CA . ILE A 1 276 ? -12.166 12.792 31.176 1.00 92.19 276 ILE A CA 1
ATOM 2152 C C . ILE A 1 276 ? -11.682 14.237 31.289 1.00 92.19 276 ILE A C 1
ATOM 2154 O O . ILE A 1 276 ? -11.804 14.843 32.352 1.00 92.19 276 ILE A O 1
ATOM 2158 N N . SER A 1 277 ? -11.188 14.792 30.181 1.00 88.44 277 SER A N 1
ATOM 2159 C CA . SER A 1 277 ? -10.621 16.143 30.120 1.00 88.44 277 SER A CA 1
ATOM 2160 C C . SER A 1 277 ? -11.039 16.870 28.844 1.00 88.44 277 SER A C 1
ATOM 2162 O O . SER A 1 277 ? -11.080 16.278 27.765 1.00 88.44 277 SER A O 1
ATOM 2164 N N . VAL A 1 278 ? -11.299 18.174 28.946 1.00 90.88 278 VAL A N 1
ATOM 2165 C CA . VAL A 1 278 ? -11.475 19.050 27.778 1.00 90.88 278 VAL A CA 1
ATOM 2166 C C . VAL A 1 278 ? -10.103 19.523 27.317 1.00 90.88 278 VAL A C 1
ATOM 2168 O O . VAL A 1 278 ? -9.354 20.105 28.097 1.00 90.88 278 VAL A O 1
ATOM 2171 N N . ILE A 1 279 ? -9.775 19.272 26.052 1.00 91.75 279 ILE A N 1
ATOM 2172 C CA . ILE A 1 279 ? -8.456 19.575 25.474 1.00 91.75 279 ILE A CA 1
ATOM 2173 C C . ILE A 1 279 ? -8.503 20.652 24.382 1.00 91.75 279 ILE A C 1
ATOM 2175 O O . ILE A 1 279 ? -7.461 21.064 23.878 1.00 91.75 279 ILE A O 1
ATOM 2179 N N . GLY A 1 280 ? -9.696 21.114 24.003 1.00 85.75 280 GLY A N 1
ATOM 2180 C CA . GLY A 1 280 ? -9.880 22.173 23.012 1.00 85.75 280 GLY A CA 1
ATOM 2181 C C . GLY A 1 280 ? -11.347 22.549 22.823 1.00 85.75 280 GLY A C 1
ATOM 2182 O O . GLY A 1 280 ? -12.238 21.837 23.289 1.00 85.75 280 GLY A O 1
ATOM 2183 N N . TYR A 1 281 ? -11.593 23.657 22.127 1.00 89.81 281 TYR A N 1
ATOM 2184 C CA . TYR A 1 281 ? -12.927 24.168 21.814 1.00 89.81 281 TYR A CA 1
ATOM 2185 C C . TYR A 1 281 ? -12.947 24.880 20.456 1.00 89.81 281 TYR A C 1
ATOM 2187 O O . TYR A 1 281 ? -11.909 25.309 19.953 1.00 89.81 281 TYR A O 1
ATOM 2195 N N . GLU A 1 282 ? -14.142 25.022 19.888 1.00 88.12 282 GLU A N 1
ATOM 2196 C CA . GLU A 1 282 ? -14.416 25.781 18.663 1.00 88.12 282 GLU A CA 1
ATOM 2197 C C . GLU A 1 282 ? -15.701 26.605 18.838 1.00 88.12 282 GLU A C 1
ATOM 2199 O O . GLU A 1 282 ? -16.568 26.236 19.635 1.00 88.12 282 GLU A O 1
ATOM 2204 N N . PHE A 1 283 ? -15.811 27.718 18.107 1.00 87.38 283 PHE A N 1
ATOM 2205 C CA . PHE A 1 283 ? -16.971 28.619 18.114 1.00 87.38 283 PHE A CA 1
ATOM 2206 C C . PHE A 1 283 ? -17.937 28.292 16.978 1.00 87.38 283 PHE A C 1
ATOM 2208 O O . PHE A 1 283 ? -17.447 28.038 15.855 1.00 87.38 283 PHE A O 1
#

Secondary structure (DSSP, 8-state):
------------TT----PPEEEEEE----HHHHHHHHHHHHHHHHTT-EEE-HHHH--TT--HHHHHHHHHHH-SEEEEEE-HHHHHHHHHT-SSHHHHHHHHHHHHHH-TT---EEEEE-S--SS-SS-GGG-S---EE-S-GGGHHHHHHHHHHHHTT--SSPPPPPPPPTTS---------S---------PPP-EEEE-TTTS-TT-SEEEEEEEEE-SSTT---EEEEESSTTSSSEEEEESSEEEEEEE-SSTTEEEEEESSTT-EEEEEEEEEE-

Sequence (283 aa):
MFCNKVDGVKHIPGFTVTIPSVFISYSHDSEQHKAWVRRLAEEIRQHGVNATLDQWDLSLGQDIATFMQKGILDADRVLLVCSETYVRKAEAGVGGVGFERLIVTSEVVQNIDTRKFIPLVRANASEPFIPRFLGPRLYINFNDDATYEVKREELLRELLGAPANVKPPLGANPFSVESTKQPATLANRPHDQMQWTVLAKVDASSGIPLNAGFASIQYRLWSDEPGVPLLLRLSSNAEGTLSQELSGPSGVAKLMISEPQTFYVSFSHPRVQSEISVIGYEF

Mean predicted aligned error: 17.69 Å

Organism: Ralstonia solanacearum (NCBI:txid305)

Nearest PDB structures (foldseek):
  5y8f-assembly1_B  TM=8.323E-01  e=1.605E-09  Bacillus cereus F65185
  5y8e-assembly1_A  TM=7.724E-01  e=6.308E-10  Bacillus cereus F65185
  2j67-assembly1_B  TM=7.009E-01  e=3.862E-04  Homo sapiens
  6wt6-assembly1_A-2  TM=6.798E-01  e=7.671E-03  Magallana gigas
  8qhr-assembly1_A  TM=5.627E-01  e=4.385E-02  Homo sapiens

Foldseek 3Di:
DDDDDPPDDDDDPDDDQDQFEEEEDEDCPDPVVVVVSVVLQVVLVVVRHNYDDCVPPDDPPDDPLVVLLCSLPVGQAYEYAQAPVLQVCCQVLDDSNVSVNVNLLVCCVVPVPDPRYEYEQANHPDPPSHHCSNPPDDYQYPPDVVCNVVSSVCVSCVRSVNHPDDDDPDDDDPPPPPPDDDDDDDDDDPVPDLPKDQWDKDQQPVQFAQPFQKFKKKKFKDFPDPPFFWKKWKALDNVSPRIDIDGDGIDIDMGTHPDGRMIIMITSDPRMDMDMDTDDTHD

Solvent-accessible surface area (backbone atoms only — not comparable to full-atom values): 16920 Å² total; per-residue (Å²): 133,88,84,81,84,86,82,75,84,77,83,66,94,86,71,81,83,74,66,41,34,30,19,58,47,66,58,93,79,44,72,69,54,51,52,50,55,47,50,55,47,53,56,45,38,76,71,62,33,48,62,47,43,64,93,74,74,60,55,94,91,59,62,63,67,60,50,52,49,49,39,63,69,74,29,70,28,32,39,37,44,18,20,49,64,33,26,51,25,46,72,68,45,49,76,77,34,36,57,53,45,51,54,53,38,49,48,41,69,76,35,73,84,63,78,35,71,43,41,32,28,36,75,40,95,54,88,68,54,54,46,74,79,65,59,98,61,79,63,50,76,53,67,50,73,93,47,39,70,62,50,50,49,54,50,48,21,63,68,69,73,52,62,92,75,69,84,72,81,85,75,83,63,92,80,58,80,77,79,83,79,83,90,76,80,99,70,83,79,74,94,72,72,80,45,59,40,74,70,41,78,42,86,31,66,93,52,35,58,76,75,35,43,30,37,34,37,36,39,36,41,49,57,94,56,89,87,67,67,51,37,40,35,46,16,23,44,89,85,47,86,57,54,49,82,46,74,54,55,56,53,74,46,79,42,60,37,78,36,73,30,35,36,24,40,27,31,37,30,85,67,58,44,76,49,79,46,65,79,39,67,43,106

Radius of gyration: 27.09 Å; Cα contacts (8 Å, |Δi|>4): 419; chains: 1; bounding box: 58×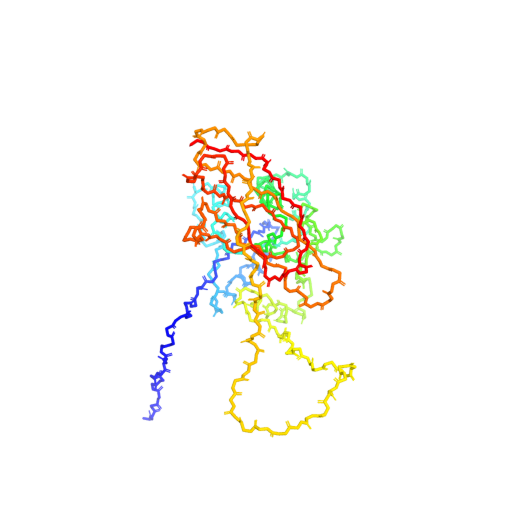59×67 Å

pLDDT: mean 80.67, std 19.27, range [26.77, 98.62]